Protein AF-0000000078176742 (afdb_homodimer)

Structure (mmCIF, N/CA/C/O backbone):
data_AF-0000000078176742-model_v1
#
loop_
_entity.id
_entity.type
_entity.pdbx_description
1 polymer 'Pyrophosphate--fructose 6-phosphate 1-phosphotransferase subunit alpha-like'
#
loop_
_atom_site.group_PDB
_atom_site.id
_atom_site.type_symbol
_atom_site.label_atom_id
_atom_site.label_alt_id
_atom_site.label_comp_id
_atom_site.label_asym_id
_atom_site.label_entity_id
_atom_site.label_seq_id
_atom_site.pdbx_PDB_ins_code
_atom_site.Cartn_x
_atom_site.Cartn_y
_atom_site.Cartn_z
_atom_site.occupancy
_atom_site.B_iso_or_equiv
_atom_site.auth_seq_id
_atom_site.auth_comp_id
_atom_site.auth_asym_id
_atom_site.auth_atom_id
_atom_site.pdbx_PDB_model_num
ATOM 1 N N . MET A 1 1 ? -3.725 23.375 -12.367 1 26.08 1 MET A N 1
ATOM 2 C CA . MET A 1 1 ? -2.297 23.672 -12.453 1 26.08 1 MET A CA 1
ATOM 3 C C . MET A 1 1 ? -1.6 23.375 -11.133 1 26.08 1 MET A C 1
ATOM 5 O O . MET A 1 1 ? -0.457 23.797 -10.922 1 26.08 1 MET A O 1
ATOM 9 N N . TRP A 1 2 ? -2.414 23.266 -9.953 1 32.34 2 TRP A N 1
ATOM 10 C CA . TRP A 1 2 ? -1.989 23.078 -8.57 1 32.34 2 TRP A CA 1
ATOM 11 C C . TRP A 1 2 ? -1.322 21.719 -8.383 1 32.34 2 TRP A C 1
ATOM 13 O O . TRP A 1 2 ? -1.15 21.25 -7.25 1 32.34 2 TRP A O 1
ATOM 23 N N . ASP A 1 3 ? -1.115 21.047 -9.359 1 34.53 3 ASP A N 1
ATOM 24 C CA . ASP A 1 3 ? -0.833 19.609 -9.289 1 34.53 3 ASP A CA 1
ATOM 25 C C . ASP A 1 3 ? 0.537 19.359 -8.672 1 34.53 3 ASP A C 1
ATOM 27 O O . ASP A 1 3 ? 0.699 18.422 -7.879 1 34.53 3 ASP A O 1
ATOM 31 N N . SER A 1 4 ? 1.583 19.766 -9.32 1 37.62 4 SER A N 1
ATOM 32 C CA . SER A 1 4 ? 2.994 19.484 -9.086 1 37.62 4 SER A CA 1
ATOM 33 C C . SER A 1 4 ? 3.482 20.172 -7.805 1 37.62 4 SER A C 1
ATOM 35 O O . SER A 1 4 ? 4.492 19.75 -7.227 1 37.62 4 SER A O 1
ATOM 37 N N . GLU A 1 5 ? 3.16 21.359 -7.535 1 36.41 5 GLU A N 1
ATOM 38 C CA . GLU A 1 5 ? 3.559 22.172 -6.383 1 36.41 5 GLU A CA 1
ATOM 39 C C . GLU A 1 5 ? 3.17 21.5 -5.074 1 36.41 5 GLU A C 1
ATOM 41 O O . GLU A 1 5 ? 3.588 21.922 -3.998 1 36.41 5 GLU A O 1
ATOM 46 N N . THR A 1 6 ? 2.137 20.766 -5.031 1 40.12 6 THR A N 1
ATOM 47 C CA . THR A 1 6 ? 1.663 20.031 -3.861 1 40.12 6 THR A CA 1
ATOM 48 C C . THR A 1 6 ? 2.707 19.031 -3.396 1 40.12 6 THR A C 1
ATOM 50 O O . THR A 1 6 ? 2.633 18.516 -2.273 1 40.12 6 THR A O 1
ATOM 53 N N . SER A 1 7 ? 3.549 18.609 -4.258 1 41.69 7 SER A N 1
ATOM 54 C CA . SER A 1 7 ? 4.598 17.656 -3.893 1 41.69 7 SER A CA 1
ATOM 55 C C . SER A 1 7 ? 5.59 18.281 -2.918 1 41.69 7 SER A C 1
ATOM 57 O O . SER A 1 7 ? 6.094 17.609 -2.018 1 41.69 7 SER A O 1
ATOM 59 N N . ASN A 1 8 ? 5.902 19.484 -3.193 1 41.53 8 ASN A N 1
ATOM 60 C CA . ASN A 1 8 ? 6.973 20.156 -2.459 1 41.53 8 ASN A CA 1
ATOM 61 C C . ASN A 1 8 ? 6.531 20.531 -1.049 1 41.53 8 ASN A C 1
ATOM 63 O O . ASN A 1 8 ? 7.32 20.453 -0.105 1 41.53 8 ASN A O 1
ATOM 67 N N . VAL A 1 9 ? 5.371 21.141 -0.833 1 46.38 9 VAL A N 1
ATOM 68 C CA . VAL A 1 9 ? 4.891 21.578 0.474 1 46.38 9 VAL A CA 1
ATOM 69 C C . VAL A 1 9 ? 4.5 20.359 1.31 1 46.38 9 VAL A C 1
ATOM 71 O O . VAL A 1 9 ? 4.238 20.484 2.51 1 46.38 9 VAL A O 1
ATOM 74 N N . ASN A 1 10 ? 4.543 19.203 0.619 1 55.66 10 ASN A N 1
ATOM 75 C CA . ASN A 1 10 ? 4.066 17.922 1.142 1 55.66 10 ASN A CA 1
ATOM 76 C C . ASN A 1 10 ? 5.043 17.328 2.156 1 55.66 10 ASN A C 1
ATOM 78 O O . ASN A 1 10 ? 4.75 16.312 2.787 1 55.66 10 ASN A O 1
ATOM 82 N N . HIS A 1 11 ? 6.078 18.328 2.367 1 65.81 11 HIS A N 1
ATOM 83 C CA . HIS A 1 11 ? 7.062 17.781 3.301 1 65.81 11 HIS A CA 1
ATOM 84 C C . HIS A 1 11 ? 7.047 18.562 4.617 1 65.81 11 HIS A C 1
ATOM 86 O O . HIS A 1 11 ? 7.785 18.219 5.547 1 65.81 11 HIS A O 1
ATOM 92 N N . LEU A 1 12 ? 6.086 19.578 4.594 1 74.56 12 LEU A N 1
ATOM 93 C CA . LEU A 1 12 ? 6.039 20.328 5.84 1 74.56 12 LEU A CA 1
ATOM 94 C C . LEU A 1 12 ? 5.238 19.578 6.898 1 74.56 12 LEU A C 1
ATOM 96 O O . LEU A 1 12 ? 4.219 18.953 6.59 1 74.56 12 LEU A O 1
ATOM 100 N N . ASN A 1 13 ? 5.809 19.625 8.047 1 82.81 13 ASN A N 1
ATOM 101 C CA . ASN A 1 13 ? 4.961 19.125 9.125 1 82.81 13 ASN A CA 1
ATOM 102 C C . ASN A 1 13 ? 3.84 20.109 9.453 1 82.81 13 ASN A C 1
ATOM 104 O O . ASN A 1 13 ? 3.752 21.188 8.852 1 82.81 13 ASN A O 1
ATOM 108 N N . GLN A 1 14 ? 3.002 19.828 10.281 1 86.19 14 GLN A N 1
ATOM 109 C CA . GLN A 1 14 ? 1.806 20.594 10.602 1 86.19 14 GLN A CA 1
ATOM 110 C C . GLN A 1 14 ? 2.17 21.984 11.102 1 86.19 14 GLN A C 1
ATOM 112 O O . GLN A 1 14 ? 1.572 22.984 10.68 1 86.19 14 GLN A O 1
ATOM 117 N N . ASN A 1 15 ? 3.154 21.984 11.938 1 87 15 ASN A N 1
ATOM 118 C CA . ASN A 1 15 ? 3.562 23.266 12.516 1 87 15 ASN A CA 1
ATOM 119 C C . ASN A 1 15 ? 4.113 24.219 11.453 1 87 15 ASN A C 1
ATOM 121 O O . ASN A 1 15 ? 3.787 25.406 11.445 1 87 15 ASN A O 1
ATOM 125 N N . GLN A 1 16 ? 4.926 23.703 10.602 1 89.88 16 GLN A N 1
ATOM 126 C CA . GLN A 1 16 ? 5.508 24.5 9.523 1 89.88 16 GLN A CA 1
ATOM 127 C C . GLN A 1 16 ? 4.43 25.031 8.586 1 89.88 16 GLN A C 1
ATOM 129 O O . GLN A 1 16 ? 4.477 26.188 8.156 1 89.88 16 GLN A O 1
ATOM 134 N N . ARG A 1 17 ? 3.418 24.141 8.328 1 90.44 17 ARG A N 1
ATOM 135 C CA . ARG A 1 17 ? 2.307 24.516 7.469 1 90.44 17 ARG A CA 1
ATOM 136 C C . ARG A 1 17 ? 1.488 25.641 8.086 1 90.44 17 ARG A C 1
ATOM 138 O O . ARG A 1 17 ? 1.113 26.594 7.406 1 90.44 17 ARG A O 1
ATOM 145 N N . LEU A 1 18 ? 1.331 25.578 9.438 1 92.56 18 LEU A N 1
ATOM 146 C CA . LEU A 1 18 ? 0.59 26.609 10.164 1 92.56 18 LEU A CA 1
ATOM 147 C C . LEU A 1 18 ? 1.294 27.953 10.078 1 92.56 18 LEU A C 1
ATOM 149 O O . LEU A 1 18 ? 0.662 28.969 9.773 1 92.56 18 LEU A O 1
ATOM 153 N N . HIS A 1 19 ? 2.615 27.969 10.258 1 92.44 19 HIS A N 1
ATOM 154 C CA . HIS A 1 19 ? 3.402 29.188 10.219 1 92.44 19 HIS A CA 1
ATOM 155 C C . HIS A 1 19 ? 3.35 29.844 8.844 1 92.44 19 HIS A C 1
ATOM 157 O O . HIS A 1 19 ? 3.178 31.047 8.727 1 92.44 19 HIS A O 1
ATOM 163 N N . VAL A 1 20 ? 3.459 28.953 7.832 1 94.25 20 VAL A N 1
ATOM 164 C CA . VAL A 1 20 ? 3.424 29.453 6.461 1 94.25 20 VAL A CA 1
ATOM 165 C C . VAL A 1 20 ? 2.08 30.125 6.191 1 94.25 20 VAL A C 1
ATOM 167 O O . VAL A 1 20 ? 2.025 31.203 5.586 1 94.25 20 VAL A O 1
ATOM 170 N N . LEU A 1 21 ? 1.019 29.578 6.668 1 93.44 21 LEU A N 1
ATOM 171 C CA . LEU A 1 21 ? -0.314 30.141 6.465 1 93.44 21 LEU A CA 1
ATOM 172 C C . LEU A 1 21 ? -0.475 31.453 7.219 1 93.44 21 LEU A C 1
ATOM 174 O O . 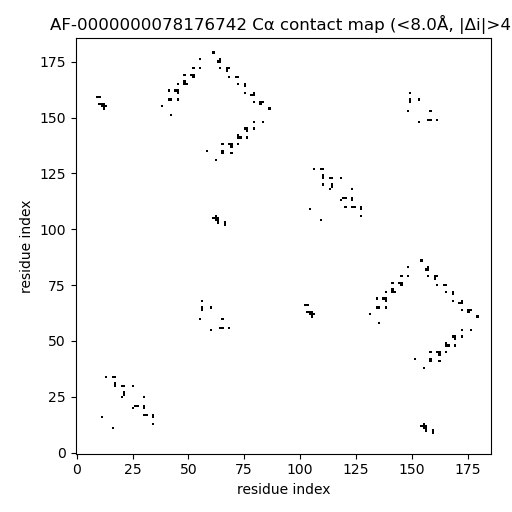LEU A 1 21 ? -1.028 32.406 6.688 1 93.44 21 LEU A O 1
ATOM 178 N N . GLU A 1 22 ? 0.073 31.5 8.391 1 93.69 22 GLU A N 1
ATOM 179 C CA . GLU A 1 22 ? -0.006 32.719 9.188 1 93.69 22 GLU A CA 1
ATOM 180 C C . GLU A 1 22 ? 0.819 33.844 8.562 1 93.69 22 GLU A C 1
ATOM 182 O O . GLU A 1 22 ? 0.398 35 8.562 1 93.69 22 GLU A O 1
ATOM 187 N N . GLU A 1 23 ? 1.903 33.438 8.023 1 95 23 GLU A N 1
ATOM 188 C CA . GLU A 1 23 ? 2.74 34.406 7.336 1 95 23 GLU A CA 1
ATOM 189 C C . GLU A 1 23 ? 2.051 34.938 6.082 1 95 23 GLU A C 1
ATOM 191 O O . GLU A 1 23 ? 2.33 36.062 5.641 1 95 23 GLU A O 1
ATOM 196 N N . GLN A 1 24 ? 1.155 34.156 5.578 1 94.56 24 GLN A N 1
ATOM 197 C CA . GLN A 1 24 ? 0.428 34.562 4.375 1 94.56 24 GLN A CA 1
ATOM 198 C C . GLN A 1 24 ? -0.803 35.375 4.723 1 94.56 24 GLN A C 1
ATOM 200 O O . GLN A 1 24 ? -1.545 35.812 3.832 1 94.56 24 GLN A O 1
ATOM 205 N N . GLY A 1 25 ? -1.013 35.531 6.066 1 94.44 25 GLY A N 1
ATOM 206 C CA . GLY A 1 25 ? -2.049 36.469 6.469 1 94.44 25 GLY A CA 1
ATOM 207 C C . GLY A 1 25 ? -3.283 35.781 7.031 1 94.44 25 GLY A C 1
ATOM 208 O O . GLY A 1 25 ? -4.262 36.469 7.383 1 94.44 25 GLY A O 1
ATOM 209 N N . PHE A 1 26 ? -3.234 34.469 7.125 1 93.31 26 PHE A N 1
ATOM 210 C CA . PHE A 1 26 ? -4.375 33.75 7.691 1 93.31 26 PHE A CA 1
ATOM 211 C C . PHE A 1 26 ? -4.414 33.906 9.211 1 93.31 26 PHE A C 1
ATOM 213 O O . PHE A 1 26 ? -3.371 33.906 9.867 1 93.31 26 PHE A O 1
ATOM 220 N N . ASP A 1 27 ? -5.652 34.156 9.633 1 94.12 27 ASP A N 1
ATOM 221 C CA . ASP A 1 27 ? -5.848 34.156 11.078 1 94.12 27 ASP A CA 1
ATOM 222 C C . ASP A 1 27 ? -5.555 32.75 11.664 1 94.12 27 ASP A C 1
ATOM 224 O O . ASP A 1 27 ? -5.777 31.75 11.016 1 94.12 27 ASP A O 1
ATOM 228 N N . GLY A 1 28 ? -5.113 32.781 12.906 1 91.12 28 GLY A N 1
ATOM 229 C CA . GLY A 1 28 ? -4.734 31.547 13.555 1 91.12 28 GLY A CA 1
ATOM 230 C C . GLY A 1 28 ? -5.82 30.484 13.5 1 91.12 28 GLY A C 1
ATOM 231 O O . GLY A 1 28 ? -5.539 29.312 13.234 1 91.12 28 GLY A O 1
ATOM 232 N N . LYS A 1 29 ? -7.035 31 13.719 1 95.12 29 LYS A N 1
ATOM 233 C CA . LYS A 1 29 ? -8.148 30.062 13.711 1 95.12 29 LYS A CA 1
ATOM 234 C C . LYS A 1 29 ? -8.406 29.516 12.305 1 95.12 29 LYS A C 1
ATOM 236 O O . LYS A 1 29 ? -8.625 28.312 12.125 1 95.12 29 LYS A O 1
ATOM 241 N N . ASP A 1 30 ? -8.406 30.297 11.344 1 94.62 30 ASP A N 1
ATOM 242 C CA . ASP A 1 30 ? -8.602 29.891 9.961 1 94.62 30 ASP A CA 1
ATOM 243 C C . ASP A 1 30 ? -7.453 29.016 9.477 1 94.62 30 ASP A C 1
ATOM 245 O O . ASP A 1 30 ? -7.676 28.016 8.789 1 94.62 30 ASP A O 1
ATOM 249 N N . ALA A 1 31 ? -6.191 29.297 9.891 1 95.12 31 ALA A N 1
ATOM 250 C CA . ALA A 1 31 ? -5.02 28.516 9.508 1 95.12 31 ALA A CA 1
ATOM 251 C C . ALA A 1 31 ? -5.109 27.094 10.062 1 95.12 31 ALA A C 1
ATOM 253 O O . ALA A 1 31 ? -4.855 26.125 9.344 1 95.12 31 ALA A O 1
ATOM 254 N N . ALA A 1 32 ? -5.559 27.031 11.281 1 94.38 32 ALA A N 1
ATOM 255 C CA . ALA A 1 32 ? -5.699 25.719 11.906 1 94.38 32 ALA A CA 1
ATOM 256 C C . ALA A 1 32 ? -6.766 24.891 11.195 1 94.38 32 ALA A C 1
ATOM 258 O O . ALA A 1 32 ? -6.59 23.688 10.984 1 94.38 32 ALA A O 1
ATOM 259 N N . PHE A 1 33 ? -7.828 25.594 10.891 1 95.88 33 PHE A N 1
ATOM 260 C CA . PHE A 1 33 ? -8.914 24.922 10.195 1 95.88 33 PHE A CA 1
ATOM 261 C C . PHE A 1 33 ? -8.445 24.391 8.844 1 95.88 33 PHE A C 1
ATOM 263 O O . PHE A 1 33 ? -8.727 23.25 8.492 1 95.88 33 PHE A O 1
ATOM 270 N N . TYR A 1 34 ? -7.707 25.188 8.117 1 94.25 34 TYR A N 1
ATOM 271 C CA . TYR A 1 34 ? -7.227 24.797 6.797 1 94.25 34 TYR A CA 1
ATOM 272 C C . TYR A 1 34 ? -6.258 23.625 6.898 1 94.25 34 TYR A C 1
ATOM 274 O O . TYR A 1 34 ? -6.324 22.688 6.098 1 94.25 34 TYR A O 1
ATOM 282 N N . VAL A 1 35 ? -5.398 23.625 7.867 1 93.75 35 VAL A N 1
ATOM 283 C CA . VAL A 1 35 ? -4.418 22.562 8.055 1 93.75 35 VAL A CA 1
ATOM 284 C C . VAL A 1 35 ? -5.129 21.266 8.398 1 93.75 35 VAL A C 1
ATOM 286 O O . VAL A 1 35 ? -4.812 20.203 7.844 1 93.75 35 VAL A O 1
ATOM 289 N N . ASP A 1 36 ? -6.145 21.344 9.25 1 94.44 36 ASP A N 1
ATOM 290 C CA . ASP A 1 36 ? -6.93 20.156 9.602 1 94.44 36 ASP A CA 1
ATOM 291 C C . ASP A 1 36 ? -7.664 19.609 8.391 1 94.44 36 ASP A C 1
ATOM 293 O O . ASP A 1 36 ? -7.711 18.391 8.188 1 94.44 36 ASP A O 1
ATOM 297 N N . LYS A 1 37 ? -8.188 20.531 7.703 1 96.19 37 LYS A N 1
ATOM 298 C CA . LYS A 1 37 ? -8.922 20.125 6.504 1 96.19 37 LYS A CA 1
ATOM 299 C C . LYS A 1 37 ? -8.008 19.438 5.5 1 96.19 37 LYS A C 1
ATOM 301 O O . LYS A 1 37 ? -8.367 18.406 4.922 1 96.19 37 LYS A O 1
ATOM 306 N N . GLU A 1 38 ? -6.84 19.969 5.262 1 94.5 38 GLU A N 1
ATOM 307 C CA . GLU A 1 38 ? -5.855 19.391 4.359 1 94.5 38 GLU A CA 1
ATOM 308 C C . GLU A 1 38 ? -5.461 17.984 4.801 1 94.5 38 GLU A C 1
ATOM 310 O O . GLU A 1 38 ? -5.367 17.062 3.979 1 94.5 38 GLU A O 1
ATOM 315 N N . TYR A 1 39 ? -5.293 17.859 6.109 1 94.5 39 TYR A N 1
ATOM 316 C CA . TYR A 1 39 ? -4.949 16.547 6.66 1 94.5 39 TYR A CA 1
ATOM 317 C C . TYR A 1 39 ? -6.035 15.531 6.355 1 94.5 39 TYR A C 1
ATOM 319 O O . TYR A 1 39 ? -5.738 14.422 5.887 1 94.5 39 TYR A O 1
ATOM 327 N N . ASN A 1 40 ? -7.316 15.883 6.539 1 97.12 40 ASN A N 1
ATOM 328 C CA . ASN A 1 40 ? -8.43 14.969 6.305 1 97.12 40 ASN A CA 1
ATOM 329 C C . ASN A 1 40 ? -8.547 14.594 4.828 1 97.12 40 ASN A C 1
ATOM 331 O O . ASN A 1 40 ? -8.836 13.445 4.496 1 97.12 40 ASN A O 1
ATOM 335 N N . GLU A 1 41 ? -8.328 15.586 4.004 1 97.06 41 GLU A N 1
ATOM 336 C CA . GLU A 1 41 ? -8.383 15.32 2.57 1 97.06 41 GLU A CA 1
ATOM 337 C C . GLU A 1 41 ? -7.285 14.352 2.141 1 97.06 41 GLU A C 1
ATOM 339 O O . GLU A 1 41 ? -7.523 13.461 1.327 1 97.06 41 GLU A O 1
ATOM 344 N N . ARG A 1 42 ? -6.105 14.508 2.762 1 96.56 42 ARG A N 1
ATOM 345 C CA . ARG A 1 42 ? -4.996 13.617 2.453 1 96.56 42 ARG A CA 1
ATOM 346 C C . ARG A 1 42 ? -5.254 12.211 2.998 1 96.56 42 ARG A C 1
ATOM 348 O O . ARG A 1 42 ? -4.934 11.219 2.342 1 96.56 42 ARG A O 1
ATOM 355 N N . MET A 1 43 ? -5.852 12.117 4.082 1 97.31 43 MET A N 1
ATOM 356 C CA . MET A 1 43 ? -6.238 10.828 4.648 1 97.31 43 MET A CA 1
ATOM 357 C C . MET A 1 43 ? -7.246 10.117 3.75 1 97.31 43 MET A C 1
ATOM 359 O O . MET A 1 43 ? -7.137 8.914 3.514 1 97.31 43 MET A O 1
ATOM 363 N N . GLU A 1 44 ? -8.156 10.914 3.242 1 98.06 44 GLU A N 1
ATOM 364 C CA . GLU A 1 44 ? -9.148 10.352 2.332 1 98.06 44 GLU A CA 1
ATOM 365 C C . GLU A 1 44 ? -8.5 9.852 1.046 1 98.06 44 GLU A C 1
ATOM 367 O O . GLU A 1 44 ? -8.875 8.797 0.524 1 98.06 44 GLU A O 1
ATOM 372 N N . GLU A 1 45 ? -7.535 10.617 0.579 1 98 45 GLU A N 1
ATOM 373 C CA . GLU A 1 45 ? -6.82 10.211 -0.626 1 98 45 GLU A CA 1
ATOM 374 C C . GLU A 1 45 ? -6.051 8.914 -0.399 1 98 45 GLU A C 1
ATOM 376 O O . GLU A 1 45 ? -6.07 8.023 -1.248 1 98 45 GLU A O 1
ATOM 381 N N . PHE A 1 46 ? -5.473 8.852 0.718 1 98 46 PHE A N 1
ATOM 382 C CA . PHE A 1 46 ? -4.754 7.637 1.07 1 98 46 PHE A CA 1
ATOM 383 C C . PHE A 1 46 ? -5.691 6.434 1.085 1 98 46 PHE A C 1
ATOM 385 O O . PHE A 1 46 ? -5.379 5.387 0.517 1 98 46 PHE A O 1
ATOM 392 N N . GLN A 1 47 ? -6.867 6.559 1.65 1 97.69 47 GLN A N 1
ATOM 393 C CA . GLN A 1 47 ? -7.848 5.477 1.719 1 97.69 47 GLN A CA 1
ATOM 394 C C . GLN A 1 47 ? -8.336 5.086 0.325 1 97.69 47 GLN A C 1
ATOM 396 O O . GLN A 1 47 ? -8.539 3.904 0.043 1 97.69 47 GLN A O 1
ATOM 401 N N . ARG A 1 48 ? -8.492 6.105 -0.465 1 97.94 48 ARG A N 1
ATOM 402 C CA . ARG A 1 48 ? -8.914 5.828 -1.835 1 97.94 48 ARG A CA 1
ATOM 403 C C . ARG A 1 48 ? -7.855 5.016 -2.574 1 97.94 48 ARG A C 1
ATOM 405 O O . ARG A 1 48 ? -8.18 4.055 -3.277 1 97.94 48 ARG A O 1
ATOM 412 N N . GLN A 1 49 ? -6.59 5.391 -2.387 1 97.38 49 GLN A N 1
ATOM 413 C CA . GLN A 1 49 ? -5.508 4.66 -3.037 1 97.38 49 GLN A CA 1
ATOM 414 C C . GLN A 1 49 ? -5.414 3.232 -2.506 1 97.38 49 GLN A C 1
ATOM 416 O O . GLN A 1 49 ? -5.133 2.299 -3.262 1 97.38 49 GLN A O 1
ATOM 421 N N . LEU A 1 50 ? -5.676 3.021 -1.181 1 97.5 50 LEU A N 1
ATOM 422 C CA . LEU A 1 50 ? -5.715 1.682 -0.605 1 97.5 50 LEU A CA 1
ATOM 423 C C . LEU A 1 50 ? -6.809 0.841 -1.251 1 97.5 50 LEU A C 1
ATOM 425 O O . LEU A 1 50 ? -6.602 -0.336 -1.552 1 97.5 50 LEU A O 1
ATOM 429 N N . ASP A 1 51 ? -7.895 1.508 -1.477 1 97.25 51 ASP A N 1
ATOM 430 C CA . ASP A 1 51 ? -9 0.826 -2.148 1 97.25 51 ASP A CA 1
ATOM 431 C C . ASP A 1 51 ? -8.602 0.397 -3.559 1 97.25 51 ASP A C 1
ATOM 433 O O . ASP A 1 51 ? -8.969 -0.691 -4.008 1 97.25 51 ASP A O 1
ATOM 437 N N . VAL A 1 52 ? -7.91 1.271 -4.215 1 97.31 52 VAL A N 1
ATOM 438 C CA . VAL A 1 52 ? -7.477 0.979 -5.578 1 97.31 52 VAL A CA 1
ATOM 439 C C . VAL A 1 52 ? -6.551 -0.235 -5.574 1 97.31 52 VAL A C 1
ATOM 441 O O . VAL A 1 52 ? -6.707 -1.145 -6.395 1 97.31 52 VAL A O 1
ATOM 444 N N . VAL A 1 53 ? -5.633 -0.303 -4.641 1 97.19 53 VAL A N 1
ATOM 445 C CA . VAL A 1 53 ? -4.695 -1.416 -4.531 1 97.19 53 VAL A CA 1
ATOM 446 C C . VAL A 1 53 ? -5.461 -2.711 -4.262 1 97.19 53 VAL A C 1
ATOM 448 O O . VAL A 1 53 ? -5.188 -3.74 -4.879 1 97.19 53 VAL A O 1
ATOM 451 N N . GLN A 1 54 ? -6.492 -2.643 -3.377 1 97 54 GLN A N 1
ATOM 452 C CA . GLN A 1 54 ? -7.281 -3.82 -3.027 1 97 54 GLN A CA 1
ATOM 453 C C . GLN A 1 54 ? -8.047 -4.348 -4.234 1 97 54 GLN A C 1
ATOM 455 O O . GLN A 1 54 ? -8.203 -5.562 -4.398 1 97 54 GLN A O 1
ATOM 460 N N . LYS A 1 55 ? -8.414 -3.449 -5.047 1 95.88 55 LYS A N 1
ATOM 461 C CA . LYS A 1 55 ? -9.164 -3.85 -6.238 1 95.88 55 LYS A CA 1
ATOM 462 C C . LYS A 1 55 ? -8.234 -4.453 -7.289 1 95.88 55 LYS A C 1
ATOM 464 O O . LYS A 1 55 ? -8.625 -5.363 -8.023 1 95.88 55 LYS A O 1
ATOM 469 N N . MET A 1 56 ? -7.043 -3.93 -7.316 1 95.94 56 MET A N 1
ATOM 470 C CA . MET A 1 56 ? -6.086 -4.414 -8.312 1 95.94 56 MET A CA 1
ATOM 471 C C . MET A 1 56 ? -5.555 -5.793 -7.926 1 95.94 56 MET A C 1
ATOM 473 O O . MET A 1 56 ? -5.305 -6.629 -8.797 1 95.94 56 MET A O 1
ATOM 477 N N . VAL A 1 57 ? -5.469 -5.898 -6.613 1 96.69 57 VAL A N 1
ATOM 478 C CA . VAL A 1 57 ? -4.891 -7.145 -6.121 1 96.69 57 VAL A CA 1
ATOM 479 C C . VAL A 1 57 ? -5.961 -7.961 -5.402 1 96.69 57 VAL A C 1
ATOM 481 O O . VAL A 1 57 ? -5.91 -8.133 -4.184 1 96.69 57 VAL A O 1
ATOM 484 N N . LYS A 1 58 ? -6.941 -8.336 -6.117 1 94.88 58 LYS A N 1
ATOM 485 C CA . LYS A 1 58 ? -8.008 -9.195 -5.613 1 94.88 58 LYS A CA 1
ATOM 486 C C . LYS A 1 58 ? -7.75 -10.656 -5.961 1 94.88 58 LYS A C 1
ATOM 488 O O . LYS A 1 58 ? -6.941 -10.961 -6.84 1 94.88 58 LYS A O 1
ATOM 493 N N . PRO A 1 59 ? -8.445 -11.602 -5.07 1 92.25 59 PRO A N 1
ATOM 494 C CA . PRO A 1 59 ? -8.281 -13.008 -5.453 1 92.25 59 PRO A CA 1
ATOM 495 C C . PRO A 1 59 ? -8.555 -13.242 -6.938 1 92.25 59 PRO A C 1
ATOM 497 O O . PRO A 1 59 ? -9.555 -12.758 -7.473 1 92.25 59 PRO A O 1
ATOM 500 N N . GLY A 1 60 ? -7.703 -13.906 -7.68 1 90.31 60 GLY A N 1
ATOM 501 C CA . GLY A 1 60 ? -7.809 -14.148 -9.109 1 90.31 60 GLY A CA 1
ATOM 502 C C . GLY A 1 60 ? -6.797 -13.375 -9.93 1 90.31 60 GLY A C 1
ATOM 503 O O . GLY A 1 60 ? -6.664 -13.594 -11.133 1 90.31 60 GLY A O 1
ATOM 504 N N . CYS A 1 61 ? -6.137 -12.438 -9.289 1 92.25 61 CYS A N 1
ATOM 505 C CA . CYS A 1 61 ? -5.086 -11.734 -10.016 1 92.25 61 CYS A CA 1
ATOM 506 C C . CYS A 1 61 ? -3.93 -12.672 -10.344 1 92.25 61 CYS A C 1
ATOM 508 O O . CYS A 1 61 ? -3.801 -13.742 -9.75 1 92.25 61 CYS A O 1
ATOM 510 N N . SER A 1 62 ? -3.113 -12.25 -11.32 1 89.06 62 SER A N 1
ATOM 511 C CA . SER A 1 62 ? -2.01 -13.109 -11.734 1 89.06 62 SER A CA 1
ATOM 512 C C . SER A 1 62 ? -0.941 -13.195 -10.648 1 89.06 62 SER A C 1
ATOM 514 O O . SER A 1 62 ? -0.839 -12.312 -9.797 1 89.06 62 SER A O 1
ATOM 516 N N . VAL A 1 63 ? -0.222 -14.242 -10.68 1 89.56 63 VAL A N 1
ATOM 517 C CA . VAL A 1 63 ? 0.874 -14.438 -9.734 1 89.56 63 VAL A CA 1
ATOM 518 C C . VAL A 1 63 ? 1.878 -13.297 -9.859 1 89.56 63 VAL A C 1
ATOM 520 O O . VAL A 1 63 ? 2.457 -12.852 -8.867 1 89.56 63 VAL A O 1
ATOM 523 N N . GLU A 1 64 ? 2.094 -12.828 -11.008 1 87.38 64 GLU A N 1
ATOM 524 C CA . GLU A 1 64 ? 3.029 -11.734 -11.25 1 87.38 64 GLU A CA 1
ATOM 525 C C . GLU A 1 64 ? 2.59 -10.461 -10.531 1 87.38 64 GLU A C 1
ATOM 527 O O . GLU A 1 64 ? 3.393 -9.82 -9.852 1 87.38 64 GLU A O 1
ATOM 532 N N . VAL A 1 65 ? 1.335 -10.141 -10.68 1 92.19 65 VAL A N 1
ATOM 533 C CA . VAL A 1 65 ? 0.763 -8.969 -10.023 1 92.19 65 VAL A CA 1
ATOM 534 C C . VAL A 1 65 ? 0.833 -9.133 -8.508 1 92.19 65 VAL A C 1
ATOM 536 O O . VAL A 1 65 ? 1.237 -8.211 -7.793 1 92.19 65 VAL A O 1
ATOM 539 N N . LEU A 1 66 ? 0.491 -10.281 -7.996 1 94.88 66 LEU A N 1
ATOM 540 C CA . LEU A 1 66 ? 0.544 -10.539 -6.562 1 94.88 66 LEU A CA 1
ATOM 541 C C . LEU A 1 66 ? 1.968 -10.398 -6.035 1 94.88 66 LEU A C 1
ATOM 543 O O . LEU A 1 66 ? 2.184 -9.805 -4.973 1 94.88 66 LEU A O 1
ATOM 547 N N . ASN A 1 67 ? 2.926 -10.891 -6.805 1 92.38 67 ASN A N 1
ATOM 548 C CA . ASN A 1 67 ? 4.32 -10.812 -6.379 1 92.38 67 ASN A CA 1
ATOM 549 C C . ASN A 1 67 ? 4.809 -9.375 -6.297 1 92.38 67 ASN A C 1
ATOM 551 O O . ASN A 1 67 ? 5.477 -8.992 -5.336 1 92.38 67 ASN A O 1
ATOM 555 N N . VAL A 1 68 ? 4.473 -8.617 -7.289 1 93.31 68 VAL A N 1
ATOM 556 C CA . VAL A 1 68 ? 4.891 -7.219 -7.312 1 93.31 68 VAL A CA 1
ATOM 557 C C . VAL A 1 68 ? 4.195 -6.449 -6.191 1 93.31 68 VAL A C 1
ATOM 559 O O . VAL A 1 68 ? 4.805 -5.602 -5.539 1 93.31 68 VAL A O 1
ATOM 562 N N . ALA A 1 69 ? 2.916 -6.762 -5.898 1 96.12 69 ALA A N 1
ATOM 563 C CA . ALA A 1 69 ? 2.166 -6.121 -4.82 1 96.12 69 ALA A CA 1
ATOM 564 C C . ALA A 1 69 ? 2.799 -6.414 -3.465 1 96.12 69 ALA A C 1
ATOM 566 O O . ALA A 1 69 ? 3.008 -5.504 -2.66 1 96.12 69 ALA A O 1
ATOM 567 N N . LEU A 1 70 ? 3.164 -7.625 -3.262 1 96.38 70 LEU A N 1
ATOM 568 C CA . LEU A 1 70 ? 3.748 -8.039 -1.991 1 96.38 70 LEU A CA 1
ATOM 569 C C . LEU A 1 70 ? 5.102 -7.371 -1.771 1 96.38 70 LEU A C 1
ATOM 571 O O . LEU A 1 70 ? 5.379 -6.871 -0.679 1 96.38 70 LEU A O 1
ATOM 575 N N . ALA A 1 71 ? 5.891 -7.352 -2.789 1 94.56 71 ALA A N 1
ATOM 576 C CA . ALA A 1 71 ? 7.199 -6.715 -2.688 1 94.56 71 ALA A CA 1
ATOM 577 C C . ALA A 1 71 ? 7.062 -5.223 -2.395 1 94.56 71 ALA A C 1
ATOM 579 O O . ALA A 1 71 ? 7.801 -4.676 -1.569 1 94.56 71 ALA A O 1
ATOM 580 N N . SER A 1 72 ? 6.129 -4.598 -3.064 1 94.81 72 SER A N 1
ATOM 581 C CA . SER A 1 72 ? 5.965 -3.152 -2.947 1 94.81 72 SER A CA 1
ATOM 582 C C . SER A 1 72 ? 5.336 -2.773 -1.611 1 94.81 72 SER A C 1
ATOM 584 O O . SER A 1 72 ? 5.719 -1.775 -0.999 1 94.81 72 SER A O 1
ATOM 586 N N . ILE A 1 73 ? 4.379 -3.568 -1.111 1 97 73 ILE A N 1
ATOM 587 C CA . ILE A 1 73 ? 3.725 -3.219 0.145 1 97 73 ILE A CA 1
ATOM 588 C C . ILE A 1 73 ? 4.668 -3.5 1.313 1 97 73 ILE A C 1
ATOM 590 O O . ILE A 1 73 ? 4.66 -2.777 2.312 1 97 73 ILE A O 1
ATOM 594 N N . ALA A 1 74 ? 5.512 -4.535 1.17 1 95.5 74 ALA A N 1
ATOM 595 C CA . ALA A 1 74 ? 6.535 -4.785 2.184 1 95.5 74 ALA A CA 1
ATOM 596 C C . ALA A 1 74 ? 7.488 -3.598 2.303 1 95.5 74 ALA A C 1
ATOM 598 O O . ALA A 1 74 ? 7.84 -3.186 3.41 1 95.5 74 ALA A O 1
ATOM 599 N N . SER A 1 75 ? 7.871 -3.09 1.164 1 94.12 75 SER A N 1
ATOM 600 C CA . SER A 1 75 ? 8.719 -1.903 1.139 1 94.12 75 SER A CA 1
ATOM 601 C C . SER A 1 75 ? 8.031 -0.715 1.802 1 94.12 75 SER A C 1
ATOM 603 O O . SER A 1 75 ? 8.664 0.041 2.543 1 94.12 75 SER A O 1
ATOM 605 N N . LEU A 1 76 ? 6.75 -0.571 1.596 1 95.88 76 LEU A N 1
ATOM 606 C CA . LEU A 1 76 ? 5.969 0.5 2.199 1 95.88 76 LEU A CA 1
ATOM 607 C C . LEU A 1 76 ? 5.934 0.359 3.719 1 95.88 76 LEU A C 1
ATOM 609 O O . LEU A 1 76 ? 6.137 1.337 4.441 1 95.88 76 LEU A O 1
ATOM 613 N N . VAL A 1 77 ? 5.746 -0.799 4.227 1 96.38 77 VAL A N 1
ATOM 614 C CA . VAL A 1 77 ? 5.727 -1.051 5.664 1 96.38 77 VAL A CA 1
ATOM 615 C C . VAL A 1 77 ? 7.074 -0.68 6.273 1 96.38 77 VAL A C 1
ATOM 617 O O . VAL A 1 77 ? 7.133 -0.041 7.328 1 96.38 77 VAL A O 1
ATOM 620 N N . ASP A 1 78 ? 8.094 -1.045 5.551 1 93.81 78 ASP A N 1
ATOM 621 C CA . ASP A 1 78 ? 9.43 -0.743 6.043 1 93.81 78 ASP A CA 1
ATOM 622 C C . ASP A 1 78 ? 9.648 0.764 6.16 1 93.81 78 ASP A C 1
ATOM 624 O O . ASP A 1 78 ? 10.211 1.24 7.148 1 93.81 78 ASP A O 1
ATOM 628 N N . VAL A 1 79 ? 9.281 1.503 5.184 1 92.62 79 VAL A N 1
ATOM 629 C CA . VAL A 1 79 ? 9.43 2.955 5.16 1 92.62 79 VAL A CA 1
ATOM 630 C C . VAL A 1 79 ? 8.617 3.576 6.293 1 92.62 79 VAL A C 1
ATOM 632 O O . VAL A 1 79 ? 9.102 4.449 7.012 1 92.62 79 VAL A O 1
ATOM 635 N N . LEU A 1 80 ? 7.402 3.037 6.508 1 94.44 80 LEU A N 1
ATOM 636 C CA . LEU A 1 80 ? 6.527 3.578 7.539 1 94.44 80 LEU A CA 1
ATOM 637 C C . LEU A 1 80 ? 7.066 3.266 8.93 1 94.44 80 LEU A C 1
ATOM 639 O O . LEU A 1 80 ? 6.973 4.094 9.844 1 94.44 80 LEU A O 1
ATOM 643 N N . ASP A 1 81 ? 7.594 2.123 9.086 1 92.75 81 ASP A N 1
ATOM 644 C CA . ASP A 1 81 ? 8.195 1.758 10.367 1 92.75 81 ASP A CA 1
ATOM 645 C C . ASP A 1 81 ? 9.32 2.721 10.734 1 92.75 81 ASP A C 1
ATOM 647 O O . ASP A 1 81 ? 9.461 3.105 11.898 1 92.75 81 ASP A O 1
ATOM 651 N N . PHE A 1 82 ? 10.094 3.037 9.742 1 89 82 PHE A N 1
ATOM 652 C CA . PHE A 1 82 ? 11.195 3.967 9.945 1 89 82 PHE A CA 1
ATOM 653 C C . PHE A 1 82 ? 10.68 5.332 10.391 1 89 82 PHE A C 1
ATOM 655 O O . PHE A 1 82 ? 11.195 5.918 11.344 1 89 82 PHE A O 1
ATOM 662 N N . PHE A 1 83 ? 9.586 5.895 9.914 1 86.25 83 PHE A N 1
ATOM 663 C CA . PHE A 1 83 ? 9.102 7.238 10.188 1 86.25 83 PHE A CA 1
ATOM 664 C C . PHE A 1 83 ? 8.219 7.254 11.43 1 86.25 83 PHE A C 1
ATOM 666 O O . PHE A 1 83 ? 8.141 8.266 12.125 1 86.25 83 PHE A O 1
ATOM 673 N N . SER A 1 84 ? 7.488 6.18 11.664 1 84.44 84 SER A N 1
ATOM 674 C CA . SER A 1 84 ? 6.629 6.125 12.836 1 84.44 84 SER A CA 1
ATOM 675 C C . SER A 1 84 ? 7.449 6.031 14.117 1 84.44 84 SER A C 1
ATOM 677 O O . SER A 1 84 ? 7.027 6.52 15.172 1 84.44 84 SER A O 1
ATOM 679 N N . SER A 1 85 ? 8.508 5.422 14.086 1 78.5 85 SER A N 1
ATOM 680 C CA . SER A 1 85 ? 9.391 5.324 15.242 1 78.5 85 SER A CA 1
ATOM 681 C C . SER A 1 85 ? 10.055 6.66 15.547 1 78.5 85 SER A C 1
ATOM 683 O O . SER A 1 85 ? 10.211 7.027 16.719 1 78.5 85 SER A O 1
ATOM 685 N N . GLU A 1 86 ? 10.32 7.422 14.594 1 68.94 86 GLU A N 1
ATOM 686 C CA . GLU A 1 86 ? 10.953 8.727 14.781 1 68.94 86 GLU A CA 1
ATOM 687 C C . GLU A 1 86 ? 9.953 9.758 15.289 1 68.94 86 GLU A C 1
ATOM 689 O O . GLU A 1 86 ? 10.297 10.625 16.094 1 68.94 86 GLU A O 1
ATOM 694 N N . SER A 1 87 ? 8.727 9.672 14.789 1 63.12 87 SER A N 1
ATOM 695 C CA . SER A 1 87 ? 7.695 10.617 15.203 1 63.12 87 SER A CA 1
ATOM 696 C C . SER A 1 87 ? 7.32 10.414 16.656 1 63.12 87 SER A C 1
ATOM 698 O O . SER A 1 87 ? 7.008 11.383 17.375 1 63.12 87 SER A O 1
ATOM 700 N N . ASN A 1 88 ? 7.363 9.258 17.078 1 60.78 88 ASN A N 1
ATOM 701 C CA . ASN A 1 88 ? 7.105 8.984 18.484 1 60.78 88 ASN A CA 1
ATOM 702 C C . ASN A 1 88 ? 8.219 9.523 19.375 1 60.78 88 ASN A C 1
ATOM 704 O O . ASN A 1 88 ? 7.961 9.953 20.5 1 60.78 88 ASN A O 1
ATOM 708 N N . LEU A 1 89 ? 9.312 9.461 18.797 1 50.81 89 LEU A N 1
ATOM 709 C CA . LEU A 1 89 ? 10.438 9.992 19.562 1 50.81 89 LEU A CA 1
ATOM 710 C C . LEU A 1 89 ? 10.328 11.508 19.703 1 50.81 89 LEU A C 1
ATOM 712 O O . LEU A 1 89 ? 10.602 12.062 20.781 1 50.81 89 LEU A O 1
ATOM 716 N N . ARG A 1 90 ? 9.898 12.133 18.719 1 52.84 90 ARG A N 1
ATOM 717 C CA . ARG A 1 90 ? 9.82 13.586 18.75 1 52.84 90 ARG A CA 1
ATOM 718 C C . ARG A 1 90 ? 8.672 14.047 19.641 1 52.84 90 ARG A C 1
ATOM 720 O O . ARG A 1 90 ? 8.758 15.102 20.281 1 52.84 90 ARG A O 1
ATOM 727 N N . SER A 1 91 ? 7.664 13.352 19.688 1 51.66 91 SER A N 1
ATOM 728 C CA . SER A 1 91 ? 6.57 13.758 20.562 1 51.66 91 SER A CA 1
ATOM 729 C C . SER A 1 91 ? 6.91 13.508 22.031 1 51.66 91 SER A C 1
ATOM 731 O O . SER A 1 91 ? 6.379 14.172 22.922 1 51.66 91 SER A O 1
ATOM 733 N N . SER A 1 92 ? 7.766 12.531 22.266 1 47.84 92 SER A N 1
ATOM 734 C CA . SER A 1 92 ? 8.148 12.289 23.656 1 47.84 92 SER A CA 1
ATOM 735 C C . SER A 1 92 ? 9.188 13.297 24.141 1 47.84 92 SER A C 1
ATOM 737 O O . SER A 1 92 ? 9.398 13.461 25.344 1 47.84 92 SER A O 1
ATOM 739 N N . LEU A 1 93 ? 9.82 13.93 23.312 1 36.25 93 LEU A N 1
ATOM 740 C CA . LEU A 1 93 ? 10.812 14.875 23.828 1 36.25 93 LEU A CA 1
ATOM 741 C C . LEU A 1 93 ? 10.195 16.25 24.031 1 36.25 93 LEU A C 1
ATOM 743 O O . LEU A 1 93 ? 10.516 16.938 25 1 36.25 93 LEU A O 1
ATOM 747 N N . MET B 1 1 ? 15.547 -21.188 7.539 1 26.08 1 MET B N 1
ATOM 748 C CA . MET B 1 1 ? 16.578 -20.922 6.543 1 26.08 1 MET B CA 1
ATOM 749 C C . MET B 1 1 ? 15.961 -20.594 5.188 1 26.08 1 MET B C 1
ATOM 751 O O . MET B 1 1 ? 16.656 -20.547 4.176 1 26.08 1 MET B O 1
ATOM 755 N N . TRP B 1 2 ? 14.594 -21 4.945 1 32.09 2 TRP B N 1
ATOM 756 C CA . TRP B 1 2 ? 13.82 -20.906 3.713 1 32.09 2 TRP B CA 1
ATOM 757 C C . TRP B 1 2 ? 13.539 -19.438 3.371 1 32.09 2 TRP B C 1
ATOM 759 O O . TRP B 1 2 ? 12.68 -19.141 2.537 1 32.09 2 TRP B O 1
ATOM 769 N N . ASP B 1 3 ? 14.062 -18.578 4.039 1 34.69 3 ASP B N 1
ATOM 770 C CA . ASP B 1 3 ? 13.617 -17.188 4.051 1 34.69 3 ASP B CA 1
ATOM 771 C C . ASP B 1 3 ? 13.93 -16.5 2.727 1 34.69 3 ASP B C 1
ATOM 773 O O . ASP B 1 3 ? 13.125 -15.719 2.217 1 34.69 3 ASP B O 1
ATOM 777 N N . SER B 1 4 ? 15.195 -16.359 2.406 1 37.47 4 SER B N 1
ATOM 778 C CA . SER B 1 4 ? 15.789 -15.578 1.329 1 37.47 4 SER B CA 1
ATOM 779 C C . SER B 1 4 ? 15.477 -16.188 -0.034 1 37.47 4 SER B C 1
ATOM 781 O O . SER B 1 4 ? 15.586 -15.508 -1.06 1 37.47 4 SER B O 1
ATOM 783 N N . GLU B 1 5 ? 15.578 -17.438 -0.232 1 36.34 5 GLU B N 1
ATOM 784 C CA . GLU B 1 5 ? 15.359 -18.172 -1.469 1 36.34 5 GLU B CA 1
ATOM 785 C C . GLU B 1 5 ? 13.953 -17.922 -2.02 1 36.34 5 GLU B C 1
ATOM 787 O O . GLU B 1 5 ? 13.641 -18.328 -3.143 1 36.34 5 GLU B O 1
ATOM 792 N N . THR B 1 6 ? 13 -17.656 -1.218 1 39.53 6 THR B N 1
ATOM 793 C CA . THR B 1 6 ? 11.625 -17.359 -1.604 1 39.53 6 THR B CA 1
ATOM 794 C C . THR B 1 6 ? 11.57 -16.109 -2.473 1 39.53 6 THR B C 1
ATOM 796 O O . THR B 1 6 ? 10.555 -15.844 -3.131 1 39.53 6 THR B O 1
ATOM 799 N N . SER B 1 7 ? 12.523 -15.281 -2.357 1 4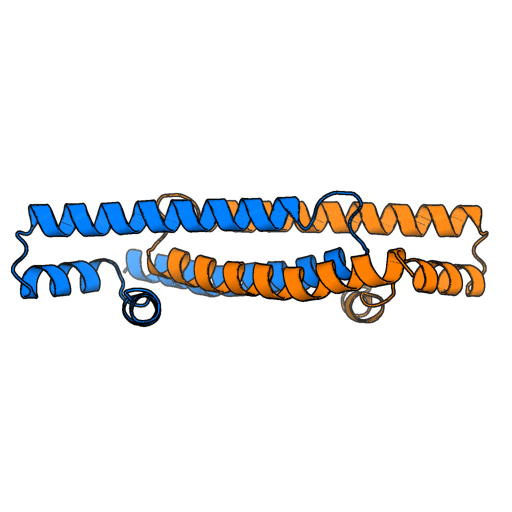1.38 7 SER B N 1
ATOM 800 C CA . SER B 1 7 ? 12.555 -14.062 -3.168 1 41.38 7 SER B CA 1
ATOM 801 C C . SER B 1 7 ? 12.75 -14.391 -4.645 1 41.38 7 SER B C 1
ATOM 803 O O . SER B 1 7 ? 12.188 -13.719 -5.512 1 41.38 7 SER B O 1
ATOM 805 N N . ASN B 1 8 ? 13.594 -15.32 -4.891 1 41.47 8 ASN B N 1
ATOM 806 C CA . ASN B 1 8 ? 14.016 -15.617 -6.254 1 41.47 8 ASN B CA 1
ATOM 807 C C . ASN B 1 8 ? 12.938 -16.375 -7.023 1 41.47 8 ASN B C 1
ATOM 809 O O . ASN B 1 8 ? 12.75 -16.156 -8.219 1 41.47 8 ASN B O 1
ATOM 813 N N . VAL B 1 9 ? 12.312 -17.406 -6.496 1 46.09 9 VAL B N 1
ATOM 814 C CA . VAL B 1 9 ? 11.297 -18.203 -7.168 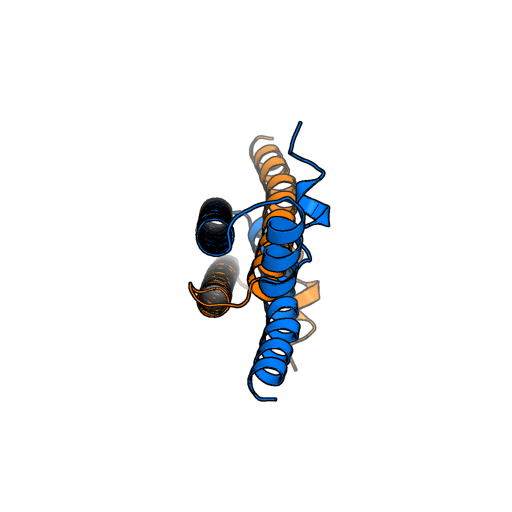1 46.09 9 VAL B CA 1
ATOM 815 C C . VAL B 1 9 ? 10.008 -17.406 -7.301 1 46.09 9 VAL B C 1
ATOM 817 O O . VAL B 1 9 ? 9.078 -17.812 -7.996 1 46.09 9 VAL B O 1
ATOM 820 N N . ASN B 1 10 ? 10.031 -16.219 -6.668 1 55.72 10 ASN B N 1
ATOM 821 C CA . ASN B 1 10 ? 8.875 -15.352 -6.512 1 55.72 10 ASN B CA 1
ATOM 822 C C . ASN B 1 10 ? 8.562 -14.594 -7.801 1 55.72 10 ASN B C 1
ATOM 824 O O . ASN B 1 10 ? 7.555 -13.891 -7.887 1 55.72 10 ASN B O 1
ATOM 828 N N . HIS B 1 11 ? 9.453 -15.117 -8.812 1 65.81 11 HIS B N 1
ATOM 829 C CA . HIS B 1 11 ? 9.234 -14.406 -10.07 1 65.81 11 HIS B CA 1
ATOM 830 C C . HIS B 1 11 ? 8.633 -15.328 -11.125 1 65.81 11 HIS B C 1
ATOM 832 O O . HIS B 1 11 ? 8.328 -14.883 -12.234 1 65.81 11 HIS B O 1
ATOM 838 N N . LEU B 1 12 ? 8.445 -16.609 -10.625 1 74.5 12 LEU B N 1
ATOM 839 C CA . LEU B 1 12 ? 7.863 -17.516 -11.602 1 74.5 12 LEU B CA 1
ATOM 840 C C . LEU B 1 12 ? 6.355 -17.312 -11.703 1 74.5 12 LEU B C 1
ATOM 842 O O . LEU B 1 12 ? 5.688 -17.094 -10.688 1 74.5 12 LEU B O 1
ATOM 846 N N . ASN B 1 13 ? 5.953 -17.312 -12.938 1 82.75 13 ASN B N 1
ATOM 847 C CA . ASN B 1 13 ? 4.5 -17.359 -13.055 1 82.75 13 ASN B CA 1
ATOM 848 C C . ASN B 1 13 ? 3.957 -18.75 -12.703 1 82.75 13 ASN B C 1
ATOM 850 O O . ASN B 1 13 ? 4.723 -19.656 -12.391 1 82.75 13 ASN B O 1
ATOM 854 N N . GLN B 1 14 ? 2.762 -18.938 -12.664 1 86.06 14 GLN B N 1
ATOM 855 C CA . GLN B 1 14 ? 2.09 -20.156 -12.219 1 86.06 14 GLN B CA 1
ATOM 856 C C . GLN B 1 14 ? 2.523 -21.359 -13.055 1 86.06 14 GLN B C 1
ATOM 858 O O . GLN B 1 14 ? 2.82 -22.422 -12.508 1 86.06 14 GLN B O 1
ATOM 863 N N . ASN B 1 15 ? 2.568 -21.109 -14.32 1 86.94 15 ASN B N 1
ATOM 864 C CA . ASN B 1 15 ? 2.93 -22.188 -15.219 1 86.94 15 ASN B CA 1
ATOM 865 C C . ASN B 1 15 ? 4.359 -22.672 -14.977 1 86.94 15 ASN B C 1
ATOM 867 O O . ASN B 1 15 ? 4.621 -23.875 -14.945 1 86.94 15 ASN B O 1
ATOM 871 N N . GLN B 1 16 ? 5.246 -21.75 -14.844 1 89.69 16 GLN B N 1
ATOM 872 C CA . GLN B 1 16 ? 6.645 -22.078 -14.594 1 89.6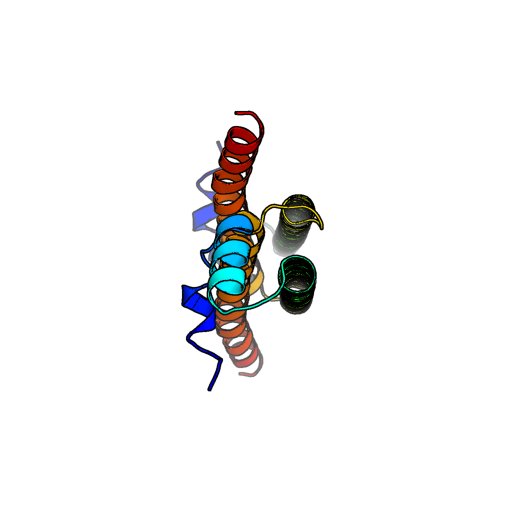9 16 GLN B CA 1
ATOM 873 C C . GLN B 1 16 ? 6.805 -22.828 -13.266 1 89.69 16 GLN B C 1
ATOM 875 O O . GLN B 1 16 ? 7.566 -23.781 -13.188 1 89.69 16 GLN B O 1
ATOM 880 N N . ARG B 1 17 ? 6.004 -22.359 -12.258 1 90.19 17 ARG B N 1
ATOM 881 C CA . ARG B 1 17 ? 6.035 -23 -10.953 1 90.19 17 ARG B CA 1
ATOM 882 C C . ARG B 1 17 ? 5.539 -24.453 -11.031 1 90.19 17 ARG B C 1
ATOM 884 O O . ARG B 1 17 ? 6.141 -25.344 -10.445 1 90.19 17 ARG B O 1
ATOM 891 N N . LEU B 1 18 ? 4.508 -24.672 -11.883 1 92.38 18 LEU B N 1
ATOM 892 C CA . LEU B 1 18 ? 3.949 -26.016 -12.078 1 92.38 18 LEU B CA 1
ATOM 893 C C . LEU B 1 18 ? 4.977 -26.938 -12.703 1 92.38 18 LEU B C 1
ATOM 895 O O . LEU B 1 18 ? 5.176 -28.062 -12.227 1 92.38 18 LEU B O 1
ATOM 899 N N . HIS B 1 19 ? 5.668 -26.453 -13.742 1 92.44 19 HIS B N 1
ATOM 900 C CA . HIS B 1 19 ? 6.66 -27.266 -14.453 1 92.44 19 HIS B CA 1
ATOM 901 C C . HIS B 1 19 ? 7.809 -27.656 -13.523 1 92.44 19 HIS B C 1
ATOM 903 O O . HIS B 1 19 ? 8.242 -28.797 -13.523 1 92.44 19 HIS B O 1
ATOM 909 N N . VAL B 1 20 ? 8.219 -26.656 -1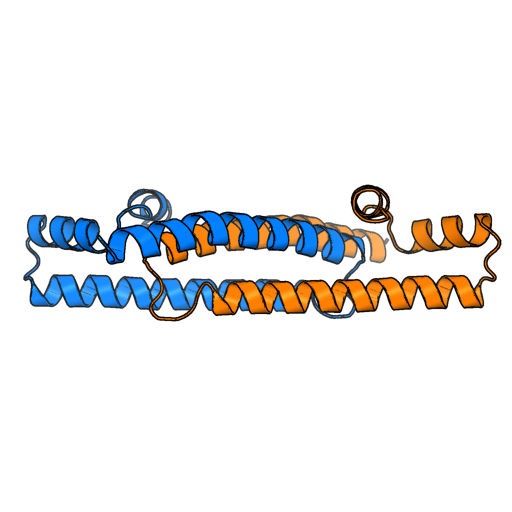2.727 1 94.12 20 VAL B N 1
ATOM 910 C CA . VAL B 1 20 ? 9.32 -26.906 -11.797 1 94.12 20 VAL B CA 1
ATOM 911 C C . VAL B 1 20 ? 8.914 -28 -10.805 1 94.12 20 VAL B C 1
ATOM 913 O O . VAL B 1 20 ? 9.703 -28.891 -10.516 1 94.12 20 VAL B O 1
ATOM 916 N N . LEU B 1 21 ? 7.727 -28 -10.344 1 93.44 21 LEU B N 1
ATOM 917 C CA . LEU B 1 21 ? 7.246 -28.984 -9.391 1 93.44 21 LEU B CA 1
ATOM 918 C C . LEU B 1 21 ? 7.141 -30.359 -10.039 1 93.44 21 LEU B C 1
ATOM 920 O O . LEU B 1 21 ? 7.527 -31.359 -9.445 1 93.44 21 LEU B O 1
ATOM 924 N N . GLU B 1 22 ? 6.707 -30.359 -11.258 1 93.56 22 GLU B N 1
ATOM 925 C CA . GLU B 1 22 ? 6.59 -31.625 -11.984 1 93.56 22 GLU B CA 1
ATOM 926 C C . GLU B 1 22 ? 7.965 -32.219 -12.281 1 93.56 22 GLU B C 1
ATOM 928 O O . GLU B 1 22 ? 8.148 -33.438 -12.18 1 93.56 22 GLU B O 1
ATOM 933 N N . GLU B 1 23 ? 8.852 -31.344 -12.562 1 94.94 23 GLU B N 1
ATOM 934 C CA . GLU B 1 23 ? 10.219 -31.797 -12.797 1 94.94 23 GLU B CA 1
ATOM 935 C C . GLU B 1 23 ? 10.844 -32.344 -11.523 1 94.94 23 GLU B C 1
ATOM 937 O O . GLU B 1 23 ? 11.75 -33.188 -11.578 1 94.94 23 GLU B O 1
ATOM 942 N N . GLN B 1 24 ? 10.32 -31.906 -10.422 1 94.56 24 GLN B N 1
ATOM 943 C CA . GLN B 1 24 ? 10.836 -32.344 -9.133 1 94.56 24 GLN B CA 1
ATOM 944 C C . GLN B 1 24 ? 10.156 -33.625 -8.68 1 94.56 24 GLN B C 1
ATOM 946 O O . GLN B 1 24 ? 10.453 -34.156 -7.609 1 94.56 24 GLN B O 1
ATOM 951 N N . GLY B 1 25 ? 9.164 -34.094 -9.531 1 94.31 25 GLY B N 1
ATOM 952 C CA . GLY B 1 25 ? 8.609 -35.406 -9.273 1 94.31 25 GLY B CA 1
ATOM 953 C C . GLY B 1 25 ? 7.191 -35.375 -8.734 1 94.31 25 GLY B C 1
ATOM 954 O O . GLY B 1 25 ? 6.605 -36.406 -8.43 1 94.31 25 GLY B O 1
ATOM 955 N N . PHE B 1 26 ? 6.656 -34.156 -8.609 1 93.25 26 PHE B N 1
ATOM 956 C CA . PHE B 1 26 ? 5.285 -34.031 -8.125 1 93.25 26 PHE B CA 1
ATOM 957 C C . PHE B 1 26 ? 4.297 -34.438 -9.219 1 93.25 26 PHE B C 1
ATOM 959 O O . PHE B 1 26 ? 4.496 -34.125 -10.391 1 93.25 26 PHE B O 1
ATOM 966 N N . ASP B 1 27 ? 3.324 -35.188 -8.719 1 94 27 ASP B N 1
ATOM 967 C CA . ASP B 1 27 ? 2.217 -35.5 -9.617 1 94 27 ASP B CA 1
ATOM 968 C C . ASP B 1 27 ? 1.471 -34.219 -10.016 1 94 27 ASP B C 1
ATOM 970 O O . ASP B 1 27 ? 1.374 -33.281 -9.234 1 94 27 ASP B O 1
ATOM 974 N N . GLY B 1 28 ? 0.925 -34.281 -11.219 1 91.06 28 GLY B N 1
ATOM 975 C CA . GLY B 1 28 ? 0.241 -33.094 -11.742 1 91.06 28 GLY B CA 1
ATOM 976 C C . GLY B 1 28 ? -0.813 -32.562 -10.797 1 91.06 28 GLY B C 1
ATOM 977 O O . GLY B 1 28 ? -0.913 -31.344 -10.609 1 91.06 28 GLY B O 1
ATOM 978 N N . LYS B 1 29 ? -1.512 -33.531 -10.203 1 94.94 29 LYS B N 1
ATOM 979 C CA . LYS B 1 29 ? -2.576 -33.125 -9.297 1 94.94 29 LYS B CA 1
ATOM 980 C C . LYS B 1 29 ? -2 -32.5 -8.023 1 94.94 29 LYS B C 1
ATOM 982 O O . LYS B 1 29 ? -2.482 -31.469 -7.555 1 94.94 29 LYS B O 1
ATOM 987 N N . ASP B 1 30 ? -1.059 -33.062 -7.465 1 94.56 30 ASP B N 1
ATOM 988 C CA . ASP B 1 30 ? -0.407 -32.531 -6.266 1 94.56 30 ASP B CA 1
ATOM 989 C C . ASP B 1 30 ? 0.294 -31.219 -6.547 1 94.56 30 ASP B C 1
ATOM 991 O O . ASP B 1 30 ? 0.228 -30.281 -5.738 1 94.56 30 ASP B O 1
ATOM 995 N N . ALA B 1 31 ? 0.923 -31.047 -7.746 1 95 31 ALA B N 1
ATOM 996 C CA . ALA B 1 31 ? 1.61 -29.812 -8.133 1 95 31 ALA B CA 1
ATOM 997 C C . ALA B 1 31 ? 0.63 -28.656 -8.242 1 95 31 ALA B C 1
ATOM 999 O O . ALA B 1 31 ? 0.895 -27.562 -7.727 1 95 31 ALA B O 1
ATOM 1000 N N . ALA B 1 32 ? -0.498 -28.953 -8.797 1 94.31 32 ALA B N 1
ATOM 1001 C CA . ALA B 1 32 ? -1.517 -27.906 -8.938 1 94.31 32 ALA B CA 1
ATOM 1002 C C . ALA B 1 32 ? -2.037 -27.469 -7.578 1 94.31 32 ALA B C 1
ATOM 1004 O O . ALA B 1 32 ? -2.258 -26.266 -7.352 1 94.31 32 ALA B O 1
ATOM 1005 N N . PHE B 1 33 ? -2.229 -28.469 -6.766 1 96.06 33 PHE B N 1
ATOM 1006 C CA . PHE B 1 33 ? -2.701 -28.172 -5.418 1 96.06 33 PHE B CA 1
ATOM 1007 C C . PHE B 1 33 ? -1.707 -27.297 -4.676 1 96.06 33 PHE B C 1
ATOM 1009 O O . PHE B 1 33 ? -2.096 -26.312 -4.043 1 96.06 33 PHE B O 1
ATOM 1016 N N . TYR B 1 34 ? -0.447 -27.609 -4.766 1 94.25 34 TYR B N 1
ATOM 1017 C CA . TYR B 1 34 ? 0.587 -26.859 -4.07 1 94.25 34 TYR B CA 1
ATOM 1018 C C . TYR B 1 34 ? 0.668 -25.438 -4.605 1 94.25 34 TYR B C 1
ATOM 1020 O O . TYR B 1 34 ? 0.796 -24.484 -3.832 1 94.25 34 TYR B O 1
ATOM 1028 N N . VAL B 1 35 ? 0.568 -25.266 -5.891 1 93.75 35 VAL B N 1
ATOM 1029 C CA . VAL B 1 35 ? 0.649 -23.953 -6.512 1 93.75 35 VAL B CA 1
ATOM 1030 C C . VAL B 1 35 ? -0.54 -23.094 -6.074 1 93.75 35 VAL B C 1
ATOM 1032 O O . VAL B 1 35 ? -0.377 -21.922 -5.723 1 93.75 35 VAL B O 1
ATOM 1035 N N . ASP B 1 36 ? -1.716 -23.703 -6.02 1 94.31 36 ASP B N 1
ATOM 1036 C CA . ASP B 1 36 ? -2.908 -23 -5.559 1 94.31 36 ASP B CA 1
ATOM 1037 C C . ASP B 1 36 ? -2.77 -22.578 -4.094 1 94.31 36 ASP B C 1
ATOM 1039 O O . ASP B 1 36 ? -3.135 -21.469 -3.723 1 94.31 36 ASP B O 1
ATOM 1043 N N . LYS B 1 37 ? -2.271 -23.5 -3.391 1 96.12 37 LYS B N 1
ATOM 1044 C CA . LYS B 1 37 ? -2.086 -23.234 -1.968 1 96.12 37 LYS B CA 1
ATOM 1045 C C . LYS B 1 37 ? -1.099 -22.094 -1.748 1 96.12 37 LYS B C 1
ATOM 1047 O O . LYS B 1 37 ? -1.337 -21.219 -0.919 1 96.12 37 LYS B O 1
ATOM 1052 N N . GLU B 1 38 ? 0.001 -22.094 -2.447 1 94.44 38 GLU B N 1
ATOM 1053 C CA . GLU B 1 38 ? 1.006 -21.031 -2.363 1 94.44 38 GLU B CA 1
ATOM 1054 C C . GLU B 1 38 ? 0.409 -19.672 -2.717 1 94.44 38 GLU B C 1
ATOM 1056 O O . GLU B 1 38 ? 0.667 -18.672 -2.035 1 94.44 38 GLU B O 1
ATOM 1061 N N . TYR B 1 39 ? -0.415 -19.703 -3.76 1 94.5 39 TYR B N 1
ATOM 1062 C CA . TYR B 1 39 ? -1.076 -18.484 -4.18 1 94.5 39 TYR B CA 1
ATOM 1063 C C . TYR B 1 39 ? -1.956 -17.922 -3.064 1 94.5 39 TYR B C 1
ATOM 1065 O O . TYR B 1 39 ? -1.896 -16.734 -2.75 1 94.5 39 TYR B O 1
ATOM 1073 N N . ASN B 1 40 ? -2.742 -18.766 -2.385 1 97 40 ASN B N 1
ATOM 1074 C CA . ASN B 1 40 ? -3.641 -18.344 -1.317 1 97 40 ASN B CA 1
ATOM 1075 C C . ASN B 1 40 ? -2.867 -17.812 -0.113 1 97 40 ASN B C 1
ATOM 1077 O O . ASN B 1 40 ? -3.275 -16.828 0.507 1 97 40 ASN B O 1
ATOM 1081 N N . GLU B 1 41 ? -1.795 -18.484 0.175 1 97 41 GLU B N 1
ATOM 1082 C CA . GLU B 1 41 ? -0.968 -18.031 1.294 1 97 41 GLU B CA 1
ATOM 1083 C C . GLU B 1 41 ? -0.364 -16.656 1.022 1 97 41 GLU B C 1
ATOM 1085 O O . GLU B 1 41 ? -0.314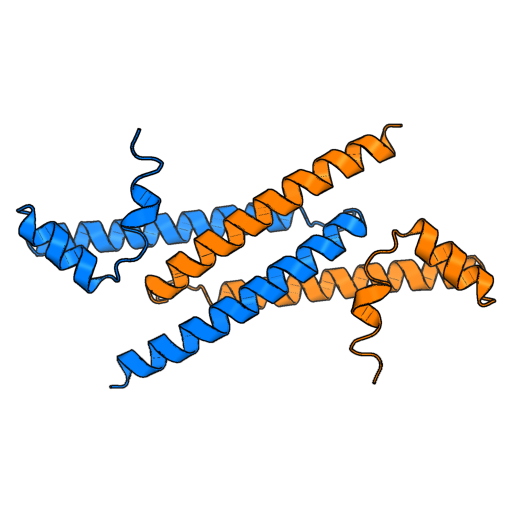 -15.812 1.914 1 97 41 GLU B O 1
ATOM 1090 N N . ARG B 1 42 ? 0.021 -16.438 -0.236 1 96.56 42 ARG B N 1
ATOM 1091 C CA . ARG B 1 42 ? 0.584 -15.156 -0.616 1 96.56 42 ARG B CA 1
ATOM 1092 C C . ARG B 1 42 ? -0.487 -14.07 -0.614 1 96.56 42 ARG B C 1
ATOM 1094 O O . ARG B 1 42 ? -0.23 -12.938 -0.194 1 96.56 42 ARG B O 1
ATOM 1101 N N .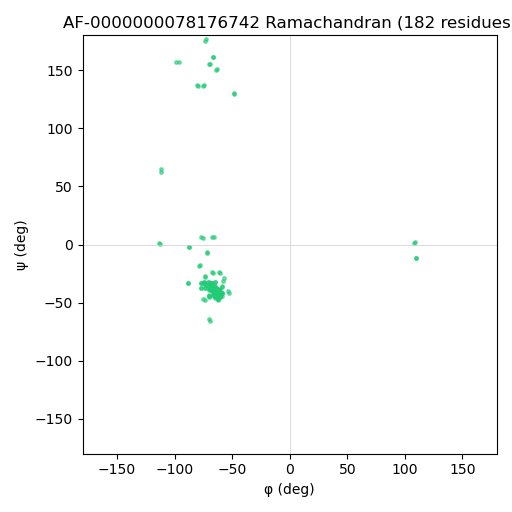 MET B 1 43 ? -1.635 -14.383 -0.978 1 97.38 43 MET B N 1
ATOM 1102 C CA . MET B 1 43 ? -2.758 -13.453 -0.921 1 97.38 43 MET B CA 1
ATOM 1103 C C . MET B 1 43 ? -3.068 -13.055 0.519 1 97.38 43 MET B C 1
ATOM 1105 O O . MET B 1 43 ? -3.307 -11.883 0.811 1 97.38 43 MET B O 1
ATOM 1109 N N . GLU B 1 44 ? -2.99 -14.055 1.378 1 98 44 GLU B N 1
ATOM 1110 C CA . GLU B 1 44 ? -3.223 -13.789 2.793 1 98 44 GLU B CA 1
ATOM 1111 C C . GLU B 1 44 ? -2.145 -12.875 3.367 1 98 44 GLU B C 1
ATOM 1113 O O . GLU B 1 44 ? -2.439 -11.977 4.164 1 98 44 GLU B O 1
ATOM 1118 N N . GLU B 1 45 ? -0.933 -13.117 2.93 1 97.94 45 GLU B N 1
ATOM 1119 C CA . GLU B 1 45 ? 0.17 -12.273 3.387 1 97.94 45 GLU B CA 1
ATOM 1120 C C . GLU B 1 45 ? -0.001 -10.836 2.914 1 97.94 45 GLU B C 1
ATOM 1122 O O . GLU B 1 45 ? 0.212 -9.891 3.682 1 97.94 45 GLU B O 1
ATOM 1127 N N . PHE B 1 46 ? -0.408 -10.734 1.728 1 98 46 PHE B N 1
ATOM 1128 C CA . PHE B 1 46 ? -0.661 -9.406 1.185 1 98 46 PHE B CA 1
ATOM 1129 C C . PHE B 1 46 ? -1.731 -8.688 1.994 1 98 46 PHE B C 1
ATOM 1131 O O . PHE B 1 46 ? -1.562 -7.52 2.359 1 98 46 PHE B O 1
ATOM 1138 N N . GLN B 1 47 ? -2.807 -9.344 2.359 1 97.62 47 GLN B N 1
ATOM 1139 C CA . GLN B 1 47 ? -3.891 -8.758 3.141 1 97.62 47 GLN B CA 1
ATOM 1140 C C . GLN B 1 47 ? -3.414 -8.367 4.535 1 97.62 47 GLN B C 1
ATOM 1142 O O . GLN B 1 47 ? -3.811 -7.328 5.066 1 97.62 47 GLN B O 1
ATOM 1147 N N . ARG B 1 48 ? -2.59 -9.227 5.051 1 97.88 48 ARG B N 1
ATOM 1148 C CA . ARG B 1 48 ? -2.045 -8.914 6.367 1 97.88 48 ARG B CA 1
ATOM 1149 C C . ARG B 1 48 ? -1.195 -7.645 6.324 1 97.88 48 ARG B C 1
ATOM 1151 O O . ARG B 1 48 ? -1.299 -6.789 7.207 1 97.88 48 ARG B O 1
ATOM 1158 N N . GLN B 1 49 ? -0.382 -7.539 5.281 1 97.44 49 GLN B N 1
ATOM 1159 C CA . GLN B 1 49 ? 0.454 -6.352 5.141 1 97.44 49 GLN B CA 1
ATOM 1160 C C . GLN B 1 49 ? -0.397 -5.105 4.922 1 97.44 49 GLN B C 1
ATOM 1162 O O . GLN B 1 49 ? -0.07 -4.027 5.426 1 97.44 49 GLN B O 1
ATOM 1167 N N . LEU B 1 50 ? -1.533 -5.223 4.18 1 97.5 50 LEU B N 1
ATOM 1168 C CA . LEU B 1 50 ? -2.463 -4.109 4 1 97.5 50 LEU B CA 1
ATOM 1169 C C . LEU B 1 50 ? -3.045 -3.668 5.34 1 97.5 50 LEU B C 1
ATOM 1171 O O . LEU B 1 50 ? -3.164 -2.471 5.605 1 97.5 50 LEU B O 1
ATOM 1175 N N . ASP B 1 51 ? -3.311 -4.648 6.129 1 97.19 51 ASP B N 1
ATOM 1176 C CA . ASP B 1 51 ? -3.818 -4.352 7.465 1 97.19 51 ASP B CA 1
ATOM 1177 C C . ASP B 1 51 ? -2.785 -3.584 8.289 1 97.19 51 ASP B C 1
ATOM 1179 O O . ASP B 1 51 ? -3.133 -2.666 9.031 1 97.19 51 ASP B O 1
ATOM 1183 N N . VAL B 1 52 ? -1.566 -4.004 8.148 1 97.31 52 VAL B N 1
ATOM 1184 C CA . VAL B 1 52 ? -0.489 -3.354 8.891 1 97.31 52 VAL B CA 1
ATOM 1185 C C . VAL B 1 52 ? -0.377 -1.893 8.461 1 97.31 52 VAL B C 1
ATOM 1187 O O . VAL B 1 52 ? -0.274 -0.998 9.305 1 97.31 52 VAL B O 1
ATOM 1190 N N . VAL B 1 53 ? -0.457 -1.639 7.176 1 97.19 53 VAL B N 1
ATOM 1191 C CA . VAL B 1 53 ? -0.375 -0.282 6.645 1 97.19 53 VAL B CA 1
ATOM 1192 C C . VAL B 1 53 ? -1.54 0.551 7.172 1 97.19 53 VAL B C 1
ATOM 1194 O O . VAL B 1 53 ? -1.351 1.691 7.602 1 97.19 53 VAL B O 1
ATOM 1197 N N . GLN B 1 54 ? -2.758 -0.039 7.234 1 97 54 GLN B N 1
ATOM 1198 C CA . GLN B 1 54 ? -3.947 0.666 7.703 1 97 54 GLN B CA 1
ATOM 1199 C C . GLN B 1 54 ? -3.82 1.036 9.18 1 97 54 GLN B C 1
ATOM 1201 O O . GLN B 1 54 ? -4.281 2.1 9.594 1 97 54 GLN B O 1
ATOM 1206 N N . LYS B 1 55 ? -3.146 0.213 9.859 1 95.88 55 LYS B N 1
ATOM 1207 C CA . LYS B 1 55 ? -2.965 0.475 11.289 1 95.88 55 LYS B CA 1
ATOM 1208 C C . LYS B 1 55 ? -1.91 1.553 11.516 1 95.88 55 LYS B C 1
ATOM 1210 O O . LYS B 1 55 ? -2.016 2.34 12.461 1 95.88 55 LYS B O 1
ATOM 1215 N N . MET B 1 56 ? -0.951 1.541 10.641 1 95.88 56 MET B N 1
ATOM 1216 C CA . MET B 1 56 ? 0.129 2.512 10.797 1 95.88 56 MET B CA 1
ATOM 1217 C C . MET B 1 56 ? -0.327 3.904 10.383 1 95.88 56 MET B C 1
ATOM 1219 O O . MET B 1 56 ? 0.089 4.902 10.969 1 95.88 56 MET B O 1
ATOM 1223 N N . VAL B 1 57 ? -1.205 3.822 9.383 1 96.62 57 VAL B N 1
ATOM 1224 C CA . VAL B 1 57 ? -1.66 5.098 8.844 1 96.62 57 VAL B CA 1
ATOM 1225 C C . VAL B 1 57 ? -3.135 5.305 9.172 1 96.62 57 VAL B C 1
ATOM 1227 O O . VAL B 1 57 ? -3.992 5.258 8.289 1 96.62 57 VAL B O 1
ATOM 1230 N N . LYS B 1 58 ? -3.408 5.422 10.406 1 94.88 58 LYS B N 1
ATOM 1231 C CA . LYS B 1 58 ? -4.754 5.699 10.898 1 94.88 58 LYS B CA 1
ATOM 1232 C C . LYS B 1 58 ? -4.93 7.184 11.211 1 94.88 58 LYS B C 1
ATOM 1234 O O . LYS B 1 58 ? -3.945 7.914 11.352 1 94.88 58 LYS B O 1
ATOM 1239 N N . PRO B 1 59 ? -6.336 7.621 11.18 1 92.31 59 PRO B N 1
ATOM 1240 C CA . PRO B 1 59 ? -6.523 9.016 11.586 1 92.31 59 PRO B CA 1
ATOM 1241 C C . PRO B 1 59 ? -5.793 9.359 12.875 1 92.31 59 PRO B C 1
ATOM 1243 O O . PRO B 1 59 ? -5.871 8.609 13.852 1 92.31 59 PRO B O 1
ATOM 1246 N N . GLY B 1 60 ? -5.012 10.406 12.938 1 90.38 60 GLY B N 1
ATOM 1247 C CA . GLY B 1 60 ? -4.215 10.812 14.086 1 90.38 60 GLY B CA 1
ATOM 1248 C C . GLY B 1 60 ? -2.725 10.633 13.875 1 90.38 60 GLY B C 1
ATOM 1249 O O . GLY B 1 60 ? -1.917 11.078 14.695 1 90.38 60 GLY B O 1
ATOM 1250 N N . CYS B 1 61 ? -2.363 9.945 12.828 1 92.31 61 CYS B N 1
ATOM 1251 C CA . CYS B 1 61 ? -0.937 9.828 12.539 1 92.31 61 CYS B CA 1
ATOM 1252 C C . CYS B 1 61 ? -0.352 11.18 12.148 1 92.31 61 CYS B C 1
ATOM 1254 O O . CYS B 1 61 ? -1.09 12.102 11.797 1 92.31 61 CYS B O 1
ATOM 1256 N N . SER B 1 62 ? 0.979 11.273 12.234 1 89.06 62 SER B N 1
ATOM 1257 C CA . SER B 1 62 ? 1.615 12.547 11.922 1 89.06 62 SER B CA 1
ATOM 1258 C C . SER B 1 62 ? 1.523 12.867 10.438 1 89.06 62 SER B C 1
ATOM 1260 O O . SER B 1 62 ? 1.357 11.961 9.617 1 89.06 62 SER B O 1
ATOM 1262 N N . VAL B 1 63 ? 1.591 14.086 10.133 1 89.44 63 VAL B N 1
ATOM 1263 C CA . VAL B 1 63 ? 1.569 14.531 8.742 1 89.44 63 VAL B CA 1
ATOM 1264 C C . VAL B 1 63 ? 2.734 13.906 7.977 1 89.44 63 VAL B C 1
ATOM 1266 O O . VAL B 1 63 ? 2.604 13.57 6.797 1 89.44 63 VAL B O 1
ATOM 1269 N N . GLU B 1 64 ? 3.83 13.75 8.594 1 87.44 64 GLU B N 1
ATOM 1270 C CA . GLU B 1 64 ? 5.008 13.164 7.969 1 87.44 64 GLU B CA 1
ATOM 1271 C C . GLU B 1 64 ? 4.746 11.719 7.539 1 87.44 64 GLU B C 1
ATOM 1273 O O . GLU B 1 64 ? 5.039 11.344 6.406 1 87.44 64 GLU B O 1
ATOM 1278 N N . VAL B 1 65 ? 4.172 10.977 8.438 1 92.19 65 VAL B N 1
ATOM 1279 C CA . VAL B 1 65 ? 3.828 9.586 8.164 1 92.19 65 VAL B CA 1
ATOM 1280 C C . VAL B 1 65 ? 2.791 9.523 7.043 1 92.19 65 VAL B C 1
ATOM 1282 O O . VAL B 1 65 ? 2.926 8.727 6.109 1 92.19 65 VAL B O 1
ATOM 1285 N N . LEU B 1 66 ? 1.786 10.344 7.078 1 94.81 66 LEU B N 1
ATOM 1286 C CA . LEU B 1 66 ? 0.757 10.375 6.047 1 94.81 66 LEU B CA 1
ATOM 1287 C C . LEU B 1 66 ? 1.36 10.711 4.688 1 94.81 66 LEU B C 1
ATOM 1289 O O . LEU B 1 66 ? 1.015 10.086 3.678 1 94.81 66 LEU B O 1
ATOM 1293 N N . ASN B 1 67 ? 2.295 11.648 4.684 1 92.31 67 ASN B N 1
ATOM 1294 C CA . ASN B 1 67 ? 2.92 12.062 3.43 1 92.31 67 ASN B CA 1
ATOM 1295 C C . ASN B 1 67 ? 3.732 10.922 2.814 1 92.31 67 ASN B C 1
ATOM 1297 O O . ASN B 1 67 ? 3.654 10.688 1.607 1 92.31 67 ASN B O 1
ATOM 1301 N N . VAL B 1 68 ? 4.48 10.25 3.643 1 93.31 68 VAL B N 1
ATOM 1302 C CA . VAL B 1 68 ? 5.305 9.148 3.154 1 93.31 68 VAL B CA 1
ATOM 1303 C C . VAL B 1 68 ? 4.41 8 2.693 1 93.31 68 VAL B C 1
ATOM 1305 O O . VAL B 1 68 ? 4.684 7.363 1.674 1 93.31 68 VAL B O 1
ATOM 1308 N N . ALA B 1 69 ? 3.299 7.738 3.391 1 96.06 69 ALA B N 1
ATOM 1309 C CA . ALA B 1 69 ? 2.35 6.695 3.014 1 96.06 69 ALA B CA 1
ATOM 1310 C C . ALA B 1 69 ? 1.722 6.988 1.655 1 96.06 69 ALA B C 1
ATOM 1312 O O . ALA B 1 69 ? 1.669 6.117 0.786 1 96.06 69 ALA B O 1
ATOM 1313 N N . LEU B 1 70 ? 1.33 8.211 1.453 1 96.38 70 LEU B N 1
ATOM 1314 C CA . LEU B 1 70 ? 0.683 8.609 0.209 1 96.38 70 LEU B CA 1
ATOM 1315 C C . LEU B 1 70 ? 1.646 8.492 -0.968 1 96.38 70 LEU B C 1
ATOM 1317 O O . LEU B 1 70 ? 1.282 7.969 -2.023 1 96.38 70 LEU B O 1
ATOM 1321 N N . ALA B 1 71 ? 2.84 8.938 -0.762 1 94.5 71 ALA B N 1
ATOM 1322 C CA . ALA B 1 71 ? 3.846 8.844 -1.818 1 94.5 71 ALA B CA 1
ATOM 1323 C C . ALA B 1 71 ? 4.141 7.395 -2.174 1 94.5 71 ALA B C 1
ATOM 1325 O O . ALA B 1 71 ? 4.258 7.047 -3.352 1 94.5 71 ALA B O 1
ATOM 1326 N N . SER B 1 72 ? 4.242 6.578 -1.165 1 94.81 72 SER B N 1
ATOM 1327 C CA . SER B 1 72 ? 4.621 5.184 -1.366 1 94.81 72 SER B CA 1
ATOM 1328 C C . SER B 1 72 ? 3.475 4.379 -1.972 1 94.81 72 SER B C 1
ATOM 1330 O O . SER B 1 72 ? 3.695 3.518 -2.824 1 94.81 72 SER B O 1
ATOM 1332 N N . ILE B 1 73 ? 2.229 4.652 -1.564 1 97.06 73 ILE B N 1
ATOM 1333 C CA . ILE B 1 73 ? 1.108 3.881 -2.094 1 97.06 73 ILE B CA 1
ATOM 1334 C C . ILE B 1 73 ? 0.81 4.32 -3.525 1 97.06 73 ILE B C 1
ATOM 1336 O O . ILE B 1 73 ? 0.417 3.504 -4.363 1 97.06 73 ILE B O 1
ATOM 1340 N N . ALA B 1 74 ? 1.034 5.613 -3.828 1 95.44 74 ALA B N 1
ATOM 1341 C CA . ALA B 1 74 ? 0.904 6.074 -5.207 1 95.44 74 ALA B CA 1
ATOM 1342 C C . ALA B 1 74 ? 1.885 5.348 -6.125 1 95.44 74 ALA B C 1
ATOM 1344 O O . ALA B 1 74 ? 1.524 4.941 -7.23 1 95.44 74 ALA B O 1
ATOM 1345 N N . SER B 1 75 ? 3.086 5.211 -5.629 1 94.12 75 SER B N 1
ATOM 1346 C CA . SER B 1 75 ? 4.098 4.469 -6.371 1 94.12 75 SER B CA 1
ATOM 1347 C C . SER B 1 75 ? 3.676 3.018 -6.582 1 94.12 75 SER B C 1
ATOM 1349 O O . SER B 1 75 ? 3.867 2.461 -7.668 1 94.12 75 SER B O 1
ATOM 1351 N N . LEU B 1 76 ? 3.07 2.42 -5.609 1 95.81 76 LEU B N 1
ATOM 1352 C CA . LEU B 1 76 ? 2.584 1.047 -5.695 1 95.81 76 LEU B CA 1
ATOM 1353 C C . LEU B 1 76 ? 1.487 0.924 -6.75 1 95.81 76 LEU B C 1
ATOM 1355 O O . LEU B 1 76 ? 1.505 -0.001 -7.566 1 95.81 76 LEU B O 1
ATOM 1359 N N . VAL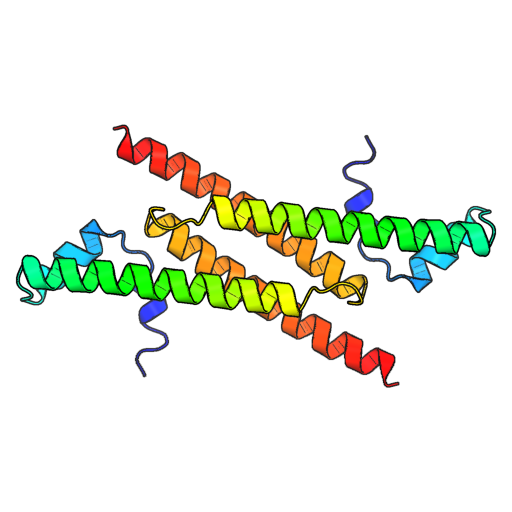 B 1 77 ? 0.578 1.826 -6.801 1 96.44 77 VAL B N 1
ATOM 1360 C CA . VAL B 1 77 ? -0.497 1.821 -7.789 1 96.44 77 VAL B CA 1
ATOM 1361 C C . VAL B 1 77 ? 0.091 1.906 -9.195 1 96.44 77 VAL B C 1
ATOM 1363 O O . VAL B 1 77 ? -0.329 1.177 -10.094 1 96.44 77 VAL B O 1
ATOM 1366 N N . ASP B 1 78 ? 1.076 2.746 -9.305 1 93.75 78 ASP B N 1
ATOM 1367 C CA . ASP B 1 78 ? 1.715 2.914 -10.602 1 93.75 78 ASP B CA 1
ATOM 1368 C C . ASP B 1 78 ? 2.357 1.609 -11.07 1 93.75 78 ASP B C 1
ATOM 1370 O O . ASP B 1 78 ? 2.23 1.233 -12.242 1 93.75 78 ASP B O 1
ATOM 1374 N N . VAL B 1 79 ? 3.068 0.952 -10.242 1 92.62 79 VAL B N 1
ATOM 1375 C CA . VAL B 1 79 ? 3.746 -0.302 -10.555 1 92.62 79 VAL B CA 1
ATOM 1376 C C . VAL B 1 79 ? 2.717 -1.368 -10.922 1 92.62 79 VAL B C 1
ATOM 1378 O O . VAL B 1 79 ? 2.887 -2.092 -11.906 1 92.62 79 VAL B O 1
ATOM 1381 N N . LEU B 1 80 ? 1.601 -1.385 -10.172 1 94.38 80 LEU B N 1
ATOM 1382 C CA . LEU B 1 80 ? 0.566 -2.385 -10.422 1 94.38 80 LEU B CA 1
ATOM 1383 C C . LEU B 1 80 ? -0.143 -2.119 -11.742 1 94.38 80 LEU B C 1
ATOM 1385 O O . LEU B 1 80 ? -0.484 -3.055 -12.469 1 94.38 80 LEU B O 1
ATOM 1389 N N . ASP B 1 81 ? -0.375 -0.896 -12.039 1 92.5 81 ASP B N 1
ATOM 1390 C CA . ASP B 1 81 ? -0.993 -0.54 -13.312 1 92.5 81 ASP B CA 1
ATOM 1391 C C . ASP B 1 81 ? -0.154 -1.034 -14.484 1 92.5 81 ASP B C 1
ATOM 1393 O O . ASP B 1 81 ? -0.695 -1.521 -15.477 1 92.5 81 ASP B O 1
ATOM 1397 N N . PHE B 1 82 ? 1.132 -0.861 -14.336 1 88.81 82 PHE B N 1
ATOM 1398 C CA . PHE B 1 82 ? 2.055 -1.304 -15.375 1 88.81 82 PHE B CA 1
ATOM 1399 C C . PHE B 1 82 ? 1.971 -2.814 -15.57 1 88.81 82 PHE B C 1
ATOM 1401 O O . PHE B 1 82 ? 1.891 -3.299 -16.703 1 88.81 82 PHE B O 1
ATOM 1408 N N . PHE B 1 83 ? 1.816 -3.674 -14.57 1 86.19 83 PHE B N 1
ATOM 1409 C CA . PHE B 1 83 ? 1.852 -5.129 -14.664 1 86.19 83 PHE B CA 1
ATOM 1410 C C . PHE B 1 83 ? 0.467 -5.688 -14.969 1 86.19 83 PHE B C 1
ATOM 1412 O O . PHE B 1 83 ? 0.341 -6.75 -15.578 1 86.19 83 PHE B O 1
ATOM 1419 N N . SER B 1 84 ? -0.568 -5.027 -14.461 1 84.19 84 SER B N 1
ATOM 1420 C CA . SER B 1 84 ? -1.923 -5.5 -14.727 1 84.19 84 SER B CA 1
ATOM 1421 C C . SER B 1 84 ? -2.301 -5.301 -16.188 1 84.19 84 SER B C 1
ATOM 1423 O O . SER B 1 84 ? -3.078 -6.082 -16.75 1 84.19 84 SER B O 1
ATOM 1425 N N . SER B 1 85 ? -1.854 -4.32 -16.781 1 78.38 85 SER B N 1
ATOM 1426 C CA . SER B 1 85 ? -2.111 -4.07 -18.203 1 78.38 85 SER B CA 1
ATOM 1427 C C . SER B 1 85 ? -1.38 -5.078 -19.078 1 78.38 85 SER B C 1
ATOM 1429 O O . SER B 1 85 ? -1.916 -5.527 -20.094 1 78.38 85 SER B O 1
ATOM 1431 N N . GLU B 1 86 ? -0.292 -5.516 -18.688 1 68.44 86 GLU B N 1
ATOM 1432 C CA . GLU B 1 86 ? 0.487 -6.484 -19.453 1 68.44 86 GLU B CA 1
ATOM 1433 C C . GLU B 1 86 ? -0.088 -7.891 -19.312 1 68.44 86 GLU B C 1
ATOM 1435 O O . GLU B 1 86 ? -0.071 -8.672 -20.266 1 68.44 86 GLU B O 1
ATOM 1440 N N . SER B 1 87 ? -0.56 -8.203 -18.125 1 62.91 87 SER B N 1
ATOM 1441 C CA . SER B 1 87 ? -1.12 -9.523 -17.891 1 62.91 87 SER B CA 1
ATOM 1442 C C . SER B 1 87 ? -2.42 -9.727 -18.656 1 62.91 87 SER B C 1
ATOM 1444 O O . SER B 1 87 ? -2.719 -10.828 -19.109 1 62.91 87 SER B O 1
ATOM 1446 N N . ASN B 1 88 ? -3.129 -8.719 -18.781 1 60.41 88 ASN B N 1
ATOM 1447 C CA . ASN B 1 88 ? -4.344 -8.797 -19.594 1 60.41 88 ASN B CA 1
ATOM 1448 C C . ASN B 1 88 ? -4.027 -9 -21.062 1 60.41 88 ASN B C 1
ATOM 1450 O O . ASN B 1 88 ? -4.777 -9.672 -21.781 1 60.41 88 ASN B O 1
ATOM 1454 N N . LEU B 1 89 ? -2.979 -8.43 -21.375 1 50.72 89 LEU B N 1
ATOM 1455 C CA . LEU B 1 89 ? -2.576 -8.602 -22.766 1 50.72 89 LEU B CA 1
ATOM 1456 C C . LEU B 1 89 ? -2.143 -10.039 -23.031 1 50.72 89 LEU B C 1
ATOM 1458 O O . LEU B 1 89 ? -2.449 -10.602 -24.094 1 50.72 89 LEU B O 1
ATOM 1462 N N . ARG B 1 90 ? -1.502 -10.602 -22.125 1 52.41 90 ARG B N 1
ATOM 1463 C CA . ARG B 1 90 ? -1.007 -11.961 -22.328 1 52.41 90 ARG B CA 1
ATOM 1464 C C . ARG B 1 90 ? -2.146 -12.969 -22.281 1 52.41 90 ARG B C 1
ATOM 1466 O O . ARG B 1 90 ? -2.104 -13.992 -22.969 1 52.41 90 ARG B O 1
ATOM 1473 N N . SER B 1 91 ? -3.076 -12.75 -21.516 1 51.25 91 SER B N 1
ATOM 1474 C CA . SER B 1 91 ? -4.188 -13.695 -21.484 1 51.25 91 SER B CA 1
ATOM 1475 C C . SER B 1 91 ? -5.062 -13.562 -22.734 1 51.25 91 SER B C 1
ATOM 1477 O O . SER B 1 91 ? -5.707 -14.531 -23.141 1 51.25 91 SER B O 1
ATOM 1479 N N . SER B 1 92 ? -5.078 -12.383 -23.297 1 48.12 92 SER B N 1
ATOM 1480 C CA . SER B 1 92 ? -5.867 -12.234 -24.516 1 48.12 92 SER B CA 1
ATOM 1481 C C . SER B 1 92 ? -5.133 -12.805 -25.734 1 48.12 92 SER B C 1
ATOM 1483 O O . SER B 1 92 ? -5.75 -13.094 -26.75 1 48.12 92 SER B O 1
ATOM 1485 N N . LEU B 1 93 ? -3.928 -13.008 -25.672 1 36.38 93 LEU B N 1
ATOM 1486 C CA . LEU B 1 93 ? -3.281 -13.555 -26.859 1 36.38 93 LEU B CA 1
ATOM 1487 C C . LEU B 1 93 ? -3.27 -15.078 -26.828 1 36.38 93 LEU B C 1
ATOM 1489 O O . LEU B 1 93 ? -3.477 -15.734 -27.844 1 36.38 93 LEU B O 1
#

Foldseek 3Di:
DCPPVCVVCVPDDLVRQLVVVVVVPDDSVRSNVVSVVVVVVVVVVVVVVVVVLCVQDDPPHDPVSVVVSVVVVVVVVVVCVVVVVVVVVVVVD/DVPPVCVVCVPDDLVRQLVVVVVVPDDSVRSNVVSVVVVVVVVVVVVVVVVVLCVQDDPPHDPVSVVVSVVVVVVVVVVCVVVVVVVVVVVVD

Sequence (186 aa):
MWDSETSNVNHLNQNQRLHVLEEQGFDGKDAAFYVDKEYNERMEEFQRQLDVVQKMVKPGCSVEVLNVALASIASLVDVLDFFSSESNLRSSLMWDSETSNVNHLNQNQRLHVLEEQGFDGKDAAFYVDKEYNERMEEFQRQLDVVQKMVKPGCSVEVLNVALASIASLVDVLDFFSSESNLRSSL

Solvent-accessible surface area (backbone atoms only — not comparable to full-atom values): 10415 Å² total; per-residue (Å²): 133,74,69,70,66,54,61,67,63,51,71,48,41,64,68,56,49,40,52,54,34,41,74,72,67,40,49,70,68,58,26,52,50,50,53,52,49,51,51,53,53,49,51,50,50,42,52,50,52,52,50,51,47,48,65,67,62,36,98,86,52,53,55,60,50,50,38,53,48,42,57,47,50,52,51,44,47,53,55,47,54,59,46,52,57,51,52,53,50,60,72,70,104,134,74,68,72,67,54,62,67,64,49,70,48,42,65,68,57,50,39,50,54,35,41,73,71,67,39,50,71,68,58,26,51,50,50,52,52,48,51,51,52,53,51,51,50,51,42,52,51,51,52,50,51,47,49,65,67,62,35,98,86,53,53,56,60,50,51,39,52,50,42,56,46,50,52,52,43,48,52,55,47,54,59,47,52,56,51,52,54,51,59,71,70,102

Nearest PDB structures (foldseek):
  1y10-assembly3_B  TM=5.622E-01  e=1.554E+00  Mycobacterium tuberculosis
  5e0x-assembly1_A  TM=7.700E-01  e=7.907E+00  Homo sapiens
  1y10-assembly3_B  TM=5.632E-01  e=1.433E+00  Mycobacterium tuberculosis
  5e0x-assembly1_A  TM=7.693E-01  e=7.983E+00  Homo sapiens

Organism: Punica granatum (NCBI:txid22663)

pLDDT: mean 83.88, std 19.92, range [26.08, 98.06]

Radius of gyration: 21.15 Å; Cα contacts (8 Å, |Δi|>4): 116; chains: 2; bounding box: 26×72×51 Å

Secondary structure (DSSP, 8-state):
--SSTTTTGGG--HHHHHHHHHHTT--HHHHHHHHHHHHHHHHHHHHHHHHHHHHHT-TT--HHHHHHHHHHHHHHHHHHHHHHHHHHHHHH-/--SSTTTTGGG--HHHHHHHHHHTT--HHHHHHHHHHHHHHHHHHHHHHHHHHHHHT-TT--HHHHHHHHHHHHHHHHHHHHHHHHHHHHHH-